Protein AF-A0A6B8VBF2-F1 (afdb_monomer)

Solvent-accessible surface area (backbone atoms only — not comparable to full-atom values): 10067 Å² total; per-residue (Å²): 119,41,40,31,43,35,36,62,55,51,89,32,89,54,25,61,55,26,47,49,45,20,37,52,42,26,23,67,76,63,75,45,60,50,44,74,26,14,76,38,86,44,84,51,38,39,76,79,70,65,46,68,62,20,38,37,36,41,73,38,51,60,88,42,74,53,62,78,43,50,53,54,60,63,47,59,92,46,58,53,44,75,43,69,50,66,42,72,46,74,68,50,50,59,59,47,52,86,68,65,51,91,66,18,22,37,35,36,60,57,62,92,50,86,63,46,51,55,54,53,45,52,46,17,56,75,70,75,30,47,63,27,14,72,72,39,87,59,56,66,57,94,85,63,58,54,69,40,51,71,33,63,34,49,36,77,70,52,66,75,41,85,90,62,63,47,43,21,44,67,46,19,69,59,55,37,42,46,76,72,62,122

pLDDT: mean 92.91, std 8.6, range [49.69, 98.75]

Radius of gyration: 15.89 Å; Cα contacts (8 Å, |Δi|>4): 357; chains: 1; bounding box: 38×34×44 Å

Foldseek 3Di:
DEEEEEAQEAPDPFQVVLQVLQQVLLCVVQVGHYYYAHLDHDPDHCLVPQAAAYEYEYQDAFPAPCVVPSVCVSCPPRNYHYFDYLYLDPLVLVLQLVQDDVQEEEEEADGPDPPRVVSSCVSCVVSVYHYAHQHDPVHDDPPSPHYRYAASGDHPSQVVPPPDGYSRNSCSVSRSCRVPPD

Structure (mmCIF, N/CA/C/O backbone):
data_AF-A0A6B8VBF2-F1
#
_entry.id   AF-A0A6B8VBF2-F1
#
loop_
_atom_site.group_PDB
_atom_site.id
_atom_site.type_symbol
_atom_site.label_atom_id
_atom_site.label_alt_id
_atom_site.label_comp_id
_atom_site.label_asym_id
_atom_site.label_entity_id
_atom_site.label_seq_id
_atom_site.pdbx_PDB_ins_code
_atom_site.Cartn_x
_atom_site.Cartn_y
_atom_site.Cartn_z
_atom_site.occupancy
_atom_site.B_iso_or_equiv
_atom_site.auth_seq_id
_atom_site.auth_comp_id
_atom_site.auth_asym_id
_atom_site.auth_atom_id
_atom_site.pdbx_PDB_model_num
ATOM 1 N N . MET A 1 1 ? -15.901 6.545 16.376 1.00 82.81 1 MET A N 1
ATOM 2 C CA . MET A 1 1 ? -15.406 5.508 15.450 1.00 82.81 1 MET A CA 1
ATOM 3 C C . MET A 1 1 ? -14.231 6.092 14.703 1.00 82.81 1 MET A C 1
ATOM 5 O O . MET A 1 1 ? -14.366 7.196 14.185 1.00 82.81 1 MET A O 1
ATOM 9 N N . THR A 1 2 ? -13.109 5.386 14.708 1.00 94.75 2 THR A N 1
ATOM 10 C CA . THR A 1 2 ? -11.865 5.781 14.043 1.00 94.75 2 THR A CA 1
ATOM 11 C C . THR A 1 2 ? -11.599 4.821 12.889 1.00 94.75 2 THR A C 1
ATOM 13 O O . THR A 1 2 ? -11.900 3.630 12.998 1.00 94.75 2 THR A O 1
ATOM 16 N N . ASP A 1 3 ? -11.028 5.327 11.802 1.00 97.94 3 ASP A N 1
ATOM 17 C CA . ASP A 1 3 ? -10.495 4.494 10.730 1.00 97.94 3 ASP A CA 1
ATOM 18 C C . ASP A 1 3 ? -9.006 4.211 11.010 1.00 97.94 3 ASP A C 1
ATOM 20 O O . ASP A 1 3 ? -8.225 5.112 11.316 1.00 97.94 3 ASP A O 1
ATOM 24 N N . ILE A 1 4 ? -8.604 2.947 10.964 1.00 98.25 4 ILE A N 1
ATOM 25 C CA . ILE A 1 4 ? -7.253 2.478 11.270 1.00 98.25 4 ILE A CA 1
ATOM 26 C C . ILE A 1 4 ? -6.643 1.925 9.990 1.00 98.25 4 ILE A C 1
ATOM 28 O O . ILE A 1 4 ? -7.101 0.919 9.453 1.00 98.25 4 ILE A O 1
ATOM 32 N N . LEU A 1 5 ? -5.584 2.571 9.519 1.00 98.31 5 LEU A N 1
ATOM 33 C CA . LEU A 1 5 ? -4.751 2.077 8.435 1.00 98.31 5 LEU A CA 1
ATOM 34 C C . LEU A 1 5 ? -3.769 1.064 9.013 1.00 98.31 5 LEU A C 1
ATOM 36 O O . LEU A 1 5 ? -2.867 1.432 9.767 1.00 98.31 5 LEU A O 1
ATOM 40 N N . LEU A 1 6 ? -3.973 -0.210 8.688 1.00 97.12 6 LEU A N 1
ATOM 41 C CA . LEU A 1 6 ? -3.177 -1.302 9.226 1.00 97.12 6 LEU A CA 1
ATOM 42 C C . LEU A 1 6 ? -2.020 -1.624 8.283 1.00 97.12 6 LEU A C 1
ATOM 44 O O . LEU A 1 6 ? -2.212 -2.241 7.232 1.00 97.12 6 LEU A O 1
ATOM 48 N N . ALA A 1 7 ? -0.819 -1.213 8.675 1.00 94.94 7 ALA A N 1
ATOM 49 C CA . ALA A 1 7 ? 0.422 -1.580 8.008 1.00 94.94 7 ALA A CA 1
ATOM 50 C C . ALA A 1 7 ? 1.029 -2.839 8.647 1.00 94.94 7 ALA A C 1
ATOM 52 O O . ALA A 1 7 ? 0.797 -3.133 9.817 1.00 94.94 7 ALA A O 1
ATOM 53 N N . HIS A 1 8 ? 1.855 -3.579 7.904 1.00 88.75 8 HIS A N 1
ATOM 54 C CA . HIS A 1 8 ? 2.601 -4.695 8.497 1.00 88.75 8 HIS A CA 1
ATOM 55 C C . HIS A 1 8 ? 3.660 -4.200 9.496 1.00 88.75 8 HIS A C 1
ATOM 57 O O . HIS A 1 8 ? 3.834 -4.794 10.551 1.00 88.75 8 HIS A O 1
ATOM 63 N N . GLY A 1 9 ? 4.300 -3.072 9.175 1.00 86.38 9 GLY A N 1
ATOM 64 C CA . GLY A 1 9 ? 5.466 -2.548 9.881 1.00 86.38 9 GLY A CA 1
ATOM 65 C C . GLY A 1 9 ? 6.749 -2.775 9.093 1.00 86.38 9 GLY A C 1
ATOM 66 O O . GLY A 1 9 ? 6.852 -3.664 8.247 1.00 86.38 9 GLY A O 1
ATOM 67 N N . SER A 1 10 ? 7.728 -1.912 9.324 1.00 90.50 10 SER A N 1
ATOM 68 C CA . SER A 1 10 ? 9.019 -1.927 8.649 1.00 90.50 10 SER A CA 1
ATOM 69 C C . SER A 1 10 ? 10.093 -1.382 9.580 1.00 90.50 10 SER A C 1
ATOM 71 O O . SER A 1 10 ? 9.862 -0.465 10.361 1.00 90.50 10 SER A O 1
ATOM 73 N N . ARG A 1 11 ? 11.309 -1.916 9.462 1.00 92.50 11 ARG A N 1
ATOM 74 C CA . ARG A 1 11 ? 12.489 -1.368 10.155 1.00 92.50 11 ARG A CA 1
ATOM 75 C C . ARG A 1 11 ? 13.073 -0.144 9.447 1.00 92.50 11 ARG A C 1
ATOM 77 O O . ARG A 1 11 ? 14.054 0.423 9.915 1.00 92.50 11 ARG A O 1
ATOM 84 N N . HIS A 1 12 ? 12.522 0.228 8.293 1.00 95.12 12 HIS A N 1
ATOM 85 C CA . HIS A 1 12 ? 13.006 1.364 7.528 1.00 95.12 12 HIS A CA 1
ATOM 86 C C . HIS A 1 12 ? 12.667 2.681 8.253 1.00 95.12 12 HIS A C 1
ATOM 88 O O . HIS A 1 12 ? 11.495 2.907 8.560 1.00 95.12 12 HIS A O 1
ATOM 94 N N . PRO A 1 13 ? 13.641 3.583 8.484 1.00 92.94 13 PRO A N 1
ATOM 95 C CA . PRO A 1 13 ? 13.440 4.783 9.303 1.00 92.94 13 PRO A CA 1
ATOM 96 C C . PRO A 1 13 ? 12.366 5.725 8.744 1.00 92.94 13 PRO A C 1
ATOM 98 O O . PRO A 1 13 ? 11.658 6.375 9.505 1.00 92.94 13 PRO A O 1
ATOM 101 N N . ARG A 1 14 ? 12.190 5.745 7.418 1.00 94.56 14 ARG A N 1
ATOM 102 C CA . ARG A 1 14 ? 11.186 6.578 6.736 1.00 94.56 14 ARG A CA 1
ATOM 103 C C . ARG A 1 14 ? 9.840 5.884 6.519 1.00 94.56 14 ARG A C 1
ATOM 105 O O . ARG A 1 14 ? 8.965 6.444 5.874 1.00 94.56 14 ARG A O 1
ATOM 112 N N . ALA A 1 15 ? 9.649 4.652 7.002 1.00 93.31 15 ALA A N 1
ATOM 113 C CA . ALA A 1 15 ? 8.399 3.919 6.767 1.00 93.31 15 ALA A CA 1
ATOM 114 C C . ALA A 1 15 ? 7.169 4.655 7.324 1.00 93.31 15 ALA A C 1
ATOM 116 O O . ALA A 1 15 ? 6.092 4.593 6.732 1.00 93.31 15 ALA A O 1
ATOM 117 N N . ALA A 1 16 ? 7.334 5.388 8.427 1.00 95.00 16 ALA A N 1
ATOM 118 C CA . ALA A 1 16 ? 6.267 6.206 8.988 1.00 95.00 16 ALA A CA 1
ATOM 119 C C . ALA A 1 16 ? 5.879 7.381 8.071 1.00 95.00 16 ALA A C 1
ATOM 121 O O . ALA A 1 16 ? 4.703 7.714 8.005 1.00 95.00 16 ALA A O 1
ATOM 122 N N . GLU A 1 17 ? 6.819 7.967 7.319 1.00 96.75 17 GLU A N 1
ATOM 123 C CA . GLU A 1 17 ? 6.571 9.160 6.491 1.00 96.75 17 GLU A CA 1
ATOM 124 C C . GLU A 1 17 ? 5.464 8.915 5.454 1.00 96.75 17 GLU A C 1
ATOM 126 O O . GLU A 1 17 ? 4.441 9.594 5.468 1.00 96.75 17 GLU A O 1
ATOM 131 N N . GLY A 1 18 ? 5.603 7.879 4.617 1.00 97.19 18 GLY A N 1
ATOM 132 C CA . GLY A 1 18 ? 4.601 7.576 3.586 1.00 97.19 18 GLY A CA 1
ATOM 133 C C . GLY A 1 18 ? 3.249 7.119 4.155 1.00 97.19 18 GLY A C 1
ATOM 134 O O . GLY A 1 18 ? 2.205 7.337 3.539 1.00 97.19 18 GLY A O 1
ATOM 135 N N . LEU A 1 19 ? 3.240 6.517 5.351 1.00 97.94 19 LEU A N 1
ATOM 136 C CA . LEU A 1 19 ? 2.000 6.151 6.043 1.00 97.94 19 LEU A CA 1
ATOM 137 C C . LEU A 1 19 ? 1.288 7.377 6.619 1.00 97.94 19 LEU A C 1
ATOM 139 O O . LEU A 1 19 ? 0.062 7.443 6.563 1.00 97.94 19 LEU A O 1
ATOM 143 N N . GLU A 1 20 ? 2.033 8.355 7.132 1.00 97.88 20 GLU A N 1
ATOM 144 C CA . GLU A 1 20 ? 1.481 9.616 7.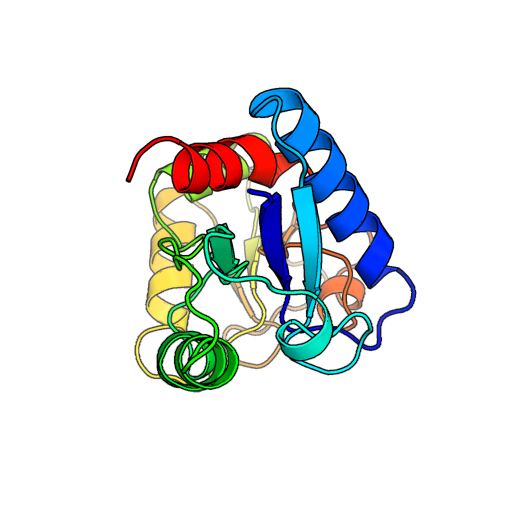623 1.00 97.88 20 GLU A CA 1
ATOM 145 C C . GLU A 1 20 ? 0.918 10.478 6.488 1.00 97.88 20 GLU A C 1
ATOM 147 O O . GLU A 1 20 ? -0.171 11.040 6.633 1.00 97.88 20 GLU A O 1
ATOM 152 N N . GLU A 1 21 ? 1.586 10.513 5.332 1.00 98.44 21 GLU A N 1
ATOM 153 C CA . GLU A 1 21 ? 1.059 11.134 4.111 1.00 98.44 21 GLU A CA 1
ATOM 154 C C . GLU A 1 21 ? -0.278 10.505 3.695 1.00 98.44 21 GLU A C 1
ATOM 156 O O . GLU A 1 21 ? -1.272 11.207 3.475 1.00 98.44 21 GLU A O 1
ATOM 161 N N . LEU A 1 22 ? -0.336 9.169 3.654 1.00 98.75 22 LEU A N 1
ATOM 162 C CA . LEU A 1 22 ? -1.565 8.441 3.355 1.00 98.75 22 LEU A CA 1
ATOM 163 C C . LEU A 1 22 ? -2.657 8.712 4.401 1.00 98.75 22 LEU A C 1
ATOM 165 O O . LEU A 1 22 ? -3.796 9.006 4.035 1.00 98.75 22 LEU A O 1
ATOM 169 N N . ARG A 1 23 ? -2.329 8.665 5.697 1.00 98.62 23 ARG A N 1
ATOM 170 C CA . ARG A 1 23 ? -3.270 8.946 6.793 1.00 98.62 23 ARG A CA 1
ATOM 171 C C . ARG A 1 23 ? -3.870 10.341 6.666 1.00 98.62 23 ARG A C 1
ATOM 173 O O . ARG A 1 23 ? -5.087 10.491 6.807 1.00 98.62 23 ARG A O 1
ATOM 180 N N . ALA A 1 24 ? -3.046 11.354 6.406 1.00 98.62 24 ALA A N 1
ATOM 181 C CA . ALA A 1 24 ? -3.499 12.730 6.237 1.00 98.62 24 ALA A CA 1
ATOM 182 C C . ALA A 1 24 ? -4.436 12.866 5.027 1.00 98.62 24 ALA A C 1
ATOM 184 O O . ALA A 1 24 ? -5.533 13.412 5.159 1.00 98.62 24 ALA A O 1
ATOM 185 N N . ALA A 1 25 ? -4.059 12.294 3.881 1.00 98.69 25 ALA A N 1
ATOM 186 C CA . ALA A 1 25 ? -4.876 12.319 2.671 1.00 98.69 25 ALA A CA 1
ATOM 187 C C . ALA A 1 25 ? -6.219 11.582 2.851 1.00 98.69 25 ALA A C 1
ATOM 189 O O . ALA A 1 25 ? -7.262 12.069 2.414 1.00 98.69 25 ALA A O 1
ATOM 190 N N . VAL A 1 26 ? -6.234 10.441 3.544 1.00 98.62 26 VAL A N 1
ATOM 191 C CA . VAL A 1 26 ? -7.468 9.700 3.859 1.00 98.62 26 VAL A CA 1
ATOM 192 C C . VAL A 1 26 ? -8.352 10.476 4.832 1.00 98.62 26 VAL A C 1
ATOM 194 O O . VAL A 1 26 ? -9.556 10.584 4.592 1.00 98.62 26 VAL A O 1
ATOM 197 N N . THR A 1 27 ? -7.769 11.065 5.881 1.00 98.38 27 THR A N 1
ATOM 198 C CA . THR A 1 27 ? -8.495 11.918 6.841 1.00 98.38 27 THR A CA 1
ATOM 199 C C . THR A 1 27 ? -9.193 13.057 6.107 1.00 98.38 27 THR A C 1
ATOM 201 O O . THR A 1 27 ? -10.384 13.286 6.299 1.00 98.38 27 THR A O 1
ATOM 204 N N . PHE A 1 28 ? -8.466 13.731 5.215 1.00 98.25 28 PHE A N 1
ATOM 205 C CA . PHE A 1 28 ? -9.001 14.821 4.411 1.00 98.25 28 PHE A CA 1
ATOM 206 C C . PHE A 1 28 ? -10.155 14.362 3.509 1.00 98.25 28 PHE A C 1
ATOM 208 O O . PHE A 1 28 ? -11.209 14.990 3.491 1.00 98.25 28 PHE A O 1
ATOM 215 N N . ARG A 1 29 ? -9.995 13.242 2.791 1.00 97.56 29 ARG A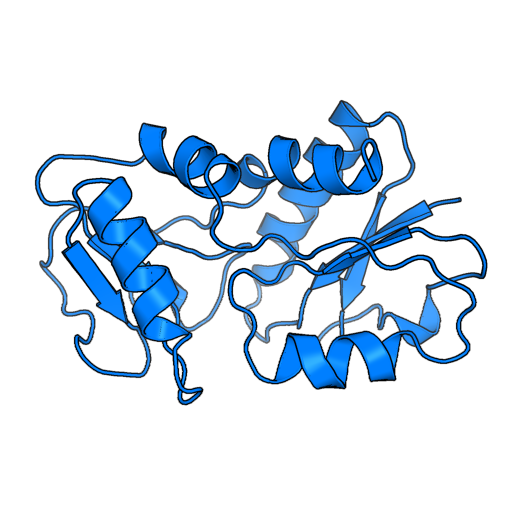 N 1
ATOM 216 C CA . ARG A 1 29 ? -11.014 12.745 1.848 1.00 97.56 29 ARG A CA 1
ATOM 217 C C . ARG A 1 29 ? -12.278 12.214 2.523 1.00 97.56 29 ARG A C 1
ATOM 219 O O . ARG A 1 29 ? -13.346 12.270 1.924 1.00 97.56 29 ARG A O 1
ATOM 226 N N . THR A 1 30 ? -12.155 11.637 3.714 1.00 96.81 30 THR A N 1
ATOM 227 C CA . THR A 1 30 ? -13.278 10.992 4.417 1.00 96.81 30 THR A CA 1
ATOM 228 C C . THR A 1 30 ? -13.945 11.902 5.445 1.00 96.81 30 THR A C 1
ATOM 230 O O . THR A 1 30 ? -15.081 11.638 5.833 1.00 96.81 30 THR A O 1
ATOM 233 N N . GLY A 1 31 ? -13.244 12.934 5.928 1.00 96.88 31 GLY A N 1
ATOM 234 C CA . GLY A 1 31 ? -13.673 13.744 7.069 1.00 96.88 31 GLY A CA 1
ATOM 235 C C . GLY A 1 31 ? -13.701 12.972 8.396 1.00 96.88 31 GLY A C 1
ATOM 236 O O . GLY A 1 31 ? -14.292 13.448 9.364 1.00 96.88 31 GLY A O 1
ATOM 237 N N . ARG A 1 32 ? -13.105 11.772 8.454 1.00 96.00 32 ARG A N 1
ATOM 238 C CA . ARG A 1 32 ? -13.121 10.889 9.628 1.00 96.00 32 ARG A CA 1
ATOM 239 C C . ARG A 1 32 ? -11.755 10.833 10.311 1.00 96.00 32 ARG A C 1
ATOM 241 O O . ARG A 1 32 ? -10.729 10.830 9.625 1.00 96.00 32 ARG A O 1
ATOM 248 N N . PRO A 1 33 ? -11.709 10.734 11.654 1.00 97.06 33 PRO A N 1
ATOM 249 C CA . PRO A 1 33 ? -10.461 10.495 12.366 1.00 97.06 33 PRO A CA 1
ATOM 250 C C . PRO A 1 33 ? -9.788 9.224 11.843 1.00 97.06 33 PRO A C 1
ATOM 252 O O . PRO A 1 33 ? -10.354 8.137 11.955 1.00 97.06 33 PRO A O 1
ATOM 255 N N . THR A 1 34 ? -8.585 9.368 11.288 1.00 98.31 34 THR A N 1
ATOM 256 C CA . THR A 1 34 ? -7.795 8.250 10.760 1.00 98.31 34 THR A CA 1
ATOM 257 C C . THR A 1 34 ? -6.486 8.122 11.535 1.00 98.31 34 THR A C 1
ATOM 259 O O . THR A 1 34 ? -5.833 9.130 11.816 1.00 98.31 34 THR A O 1
ATOM 262 N N . ARG A 1 35 ? -6.086 6.894 11.877 1.00 97.62 35 ARG A N 1
ATOM 263 C CA . ARG A 1 35 ? -4.828 6.560 12.568 1.00 97.62 35 ARG A CA 1
ATOM 264 C C . ARG A 1 35 ? -4.068 5.475 11.815 1.00 97.62 35 ARG A C 1
ATOM 266 O O . ARG A 1 35 ? -4.675 4.696 11.090 1.00 97.62 35 ARG A O 1
ATOM 273 N N . VAL A 1 36 ? -2.758 5.407 12.021 1.00 98.06 36 VAL A N 1
ATOM 274 C CA . VAL A 1 36 ? -1.928 4.279 11.579 1.00 98.06 36 VAL A CA 1
ATOM 275 C C . VAL A 1 36 ? -1.728 3.338 12.763 1.00 98.06 36 VAL A C 1
ATOM 277 O O . VAL A 1 36 ? -1.496 3.794 13.883 1.00 98.06 36 VAL A O 1
ATOM 280 N N . ALA A 1 37 ? -1.829 2.039 12.512 1.00 97.31 37 ALA A N 1
ATOM 281 C CA . ALA A 1 37 ? -1.414 1.000 13.442 1.00 97.31 37 ALA A CA 1
ATOM 282 C C . ALA A 1 37 ? -0.653 -0.091 12.689 1.00 97.31 37 ALA A C 1
ATOM 284 O O . ALA A 1 37 ? -0.775 -0.226 11.466 1.00 97.31 37 ALA A O 1
ATOM 285 N N . TYR A 1 38 ? 0.122 -0.871 13.429 1.00 95.19 38 TYR A N 1
ATOM 286 C CA . TYR A 1 38 ? 1.003 -1.882 12.870 1.00 95.19 38 TYR A CA 1
ATOM 287 C C . TYR A 1 38 ? 0.628 -3.280 13.359 1.00 95.19 38 TYR A C 1
ATOM 289 O O . TYR A 1 38 ? 0.117 -3.447 14.470 1.00 95.19 38 TYR A O 1
ATOM 297 N N . LEU A 1 39 ? 0.871 -4.281 12.516 1.00 90.94 39 LEU A N 1
ATOM 298 C CA . LEU A 1 39 ? 0.828 -5.685 12.924 1.00 90.94 39 LEU A CA 1
ATOM 299 C C . LEU A 1 39 ? 2.038 -6.035 13.798 1.00 90.94 39 LEU A C 1
ATOM 301 O O . LEU A 1 39 ? 1.877 -6.711 14.808 1.00 90.94 39 LEU A O 1
ATOM 305 N N . ASP A 1 40 ? 3.226 -5.566 13.412 1.00 86.44 40 ASP A N 1
ATOM 306 C CA . ASP A 1 40 ? 4.489 -5.824 14.106 1.00 86.44 40 ASP A CA 1
ATOM 307 C C . ASP A 1 40 ? 5.517 -4.709 13.801 1.00 86.44 40 ASP A C 1
ATOM 309 O O . ASP A 1 40 ? 5.235 -3.759 13.069 1.00 86.44 40 ASP A O 1
ATOM 313 N N . LEU A 1 41 ? 6.732 -4.825 14.346 1.00 86.75 41 LEU A N 1
ATOM 314 C CA . LEU A 1 41 ? 7.954 -4.058 14.059 1.00 86.75 41 LEU A CA 1
ATOM 315 C C . LEU A 1 41 ? 7.932 -2.573 14.436 1.00 86.75 41 LEU A C 1
ATOM 317 O O . LEU A 1 41 ? 8.996 -1.977 14.607 1.00 86.75 41 LEU A O 1
ATOM 321 N N . GLN A 1 42 ? 6.756 -1.968 14.548 1.00 91.88 42 GLN A N 1
ATOM 322 C CA . GLN A 1 42 ? 6.560 -0.556 14.831 1.00 91.88 42 GLN A CA 1
ATOM 323 C C . GLN A 1 42 ? 5.373 -0.355 15.773 1.00 91.88 42 GLN A C 1
ATOM 325 O O . GLN A 1 42 ? 4.497 -1.204 15.903 1.00 91.88 42 GLN A O 1
ATOM 330 N N . GLN A 1 43 ? 5.359 0.797 16.439 1.00 92.81 43 GLN A N 1
ATOM 331 C CA . GLN A 1 43 ? 4.296 1.203 17.350 1.00 92.81 43 GLN A CA 1
ATOM 332 C C . GLN A 1 43 ? 3.479 2.350 16.733 1.00 92.81 43 GLN A C 1
ATOM 334 O O . GLN A 1 43 ? 4.054 3.179 16.021 1.00 92.81 43 GLN A O 1
ATOM 339 N N . PRO A 1 44 ? 2.165 2.435 17.011 1.00 95.75 44 PRO A N 1
ATOM 340 C CA . PRO A 1 44 ? 1.407 1.556 17.907 1.00 95.75 44 PRO A CA 1
ATOM 341 C C . PRO A 1 44 ? 0.992 0.218 17.269 1.00 95.75 44 PRO A C 1
ATOM 343 O O . PRO A 1 44 ? 0.605 0.189 16.097 1.00 95.75 44 PRO A O 1
ATOM 346 N N . LEU A 1 45 ? 0.991 -0.870 18.046 1.00 94.81 45 LEU A N 1
ATOM 347 C CA . LEU A 1 45 ? 0.386 -2.132 17.605 1.00 94.81 45 LEU A CA 1
ATOM 348 C C . LEU A 1 45 ? -1.139 -2.009 17.544 1.00 94.81 45 LEU A C 1
ATOM 350 O O . LEU A 1 45 ? -1.757 -1.331 18.368 1.00 94.81 45 LEU A O 1
ATOM 354 N N . LEU A 1 46 ? -1.763 -2.709 16.592 1.00 95.44 46 LEU A N 1
ATOM 355 C CA . LEU A 1 46 ? -3.220 -2.709 16.423 1.00 95.44 46 LEU A CA 1
ATOM 356 C C . LEU A 1 46 ? -3.958 -3.077 17.716 1.00 95.44 46 LEU A C 1
ATOM 358 O O . LEU A 1 46 ? -4.918 -2.399 18.080 1.00 95.44 46 LEU A O 1
ATOM 362 N N . ALA A 1 47 ? -3.486 -4.114 18.412 1.00 92.94 47 ALA A N 1
ATOM 363 C CA . ALA A 1 47 ? -4.095 -4.617 19.642 1.00 92.94 47 ALA A CA 1
ATOM 364 C C . ALA A 1 47 ? -4.149 -3.561 20.761 1.00 92.94 47 ALA A C 1
ATOM 366 O O . ALA A 1 47 ? -5.086 -3.555 21.558 1.00 92.94 47 ALA A O 1
ATOM 367 N N . ASP A 1 48 ? -3.196 -2.628 20.784 1.00 93.88 48 ASP A N 1
ATOM 368 C CA . ASP A 1 48 ? -3.096 -1.621 21.841 1.00 93.88 48 ASP A CA 1
ATOM 369 C C . ASP A 1 48 ? -4.069 -0.451 21.614 1.00 93.88 48 ASP A C 1
ATOM 371 O O . ASP A 1 48 ? -4.608 0.145 22.561 1.00 93.88 48 ASP A O 1
ATOM 375 N N . VAL A 1 49 ? -4.338 -0.114 20.348 1.00 95.38 49 VAL A N 1
ATOM 376 C CA . VAL A 1 49 ? -5.055 1.121 19.979 1.00 95.38 49 VAL A CA 1
ATOM 377 C C . VAL A 1 49 ? -6.449 0.910 19.415 1.00 95.38 49 VAL A C 1
ATOM 379 O O . VAL A 1 49 ? -7.261 1.832 19.500 1.00 95.38 49 VAL A O 1
ATOM 382 N N . ALA A 1 50 ? -6.745 -0.265 18.864 1.00 96.44 50 ALA A N 1
ATOM 383 C CA . ALA A 1 50 ? -8.061 -0.564 18.324 1.00 96.44 50 ALA A CA 1
ATOM 384 C C . ALA A 1 50 ? -9.123 -0.585 19.428 1.00 96.44 50 ALA A C 1
ATOM 386 O O . ALA A 1 50 ? -8.890 -1.064 20.544 1.00 96.44 50 ALA A O 1
ATOM 387 N N . ARG A 1 51 ? -10.310 -0.059 19.125 1.00 96.69 51 ARG A N 1
ATOM 388 C CA . ARG A 1 51 ? -11.471 -0.096 20.016 1.00 96.69 51 ARG A CA 1
ATOM 389 C C . ARG A 1 51 ? -12.673 -0.717 19.301 1.00 96.69 51 ARG A C 1
ATOM 391 O O . ARG A 1 51 ? -12.787 -0.591 18.078 1.00 96.69 51 ARG A O 1
ATOM 398 N N . PRO A 1 52 ? -13.602 -1.351 20.042 1.00 96.69 52 PRO A N 1
ATOM 399 C CA . PRO A 1 52 ? -14.829 -1.866 19.454 1.00 96.69 52 PRO A CA 1
ATOM 400 C C . PRO A 1 52 ? -15.548 -0.801 18.620 1.00 96.69 52 PRO A C 1
ATOM 402 O O . PRO A 1 52 ? -15.755 0.331 19.059 1.00 96.69 52 PRO A O 1
ATOM 405 N N . GLY A 1 53 ? -15.923 -1.168 17.397 1.00 95.12 53 GLY A N 1
ATOM 406 C CA . GLY A 1 53 ? -16.575 -0.277 16.445 1.00 95.12 53 GLY A CA 1
ATOM 407 C C . GLY A 1 53 ? -15.640 0.542 15.548 1.00 95.12 53 GLY A C 1
ATOM 408 O O . GLY A 1 53 ? -16.162 1.203 14.643 1.00 95.12 53 GLY A O 1
ATOM 409 N N . ASP A 1 54 ? -14.318 0.489 15.725 1.00 97.19 54 ASP A N 1
ATOM 410 C CA . ASP A 1 54 ? -13.365 1.044 14.755 1.00 97.19 54 ASP A CA 1
ATOM 411 C C . ASP A 1 54 ? -13.391 0.268 13.426 1.00 97.19 54 ASP A C 1
ATOM 413 O O . ASP A 1 54 ? -13.821 -0.889 13.363 1.00 97.19 54 ASP A O 1
ATOM 417 N N . THR A 1 55 ? -12.965 0.928 12.348 1.00 97.50 55 THR A N 1
ATOM 418 C CA . THR A 1 55 ? -12.812 0.325 11.016 1.00 97.50 55 THR A CA 1
ATOM 419 C C . THR A 1 55 ? -11.328 0.108 10.744 1.00 97.50 55 THR A C 1
ATOM 421 O O . THR A 1 55 ? -10.557 1.052 10.823 1.00 97.50 55 THR A O 1
ATOM 424 N N . VAL A 1 56 ? -10.916 -1.102 10.391 1.00 97.31 56 VAL A N 1
ATOM 425 C CA . VAL A 1 56 ? -9.532 -1.461 10.073 1.00 97.31 56 VAL A CA 1
ATOM 426 C C . VAL A 1 56 ? -9.411 -1.692 8.572 1.00 97.31 56 VAL A C 1
ATOM 428 O O . VAL A 1 56 ? -10.129 -2.524 8.019 1.00 97.31 56 VAL A O 1
ATOM 431 N N . VAL A 1 57 ? -8.490 -0.976 7.929 1.00 97.06 57 VAL A N 1
ATOM 432 C CA . VAL A 1 57 ? -8.170 -1.099 6.503 1.00 97.06 57 VAL A CA 1
ATOM 433 C C . VAL A 1 57 ? -6.788 -1.729 6.345 1.00 97.06 57 VAL A C 1
ATOM 435 O O . VAL A 1 57 ? -5.784 -1.053 6.592 1.00 97.06 57 VAL A O 1
ATOM 438 N N . PRO A 1 58 ? -6.696 -3.004 5.930 1.00 95.75 58 PRO A N 1
ATOM 439 C CA . PRO A 1 58 ? -5.411 -3.644 5.675 1.00 95.75 58 PRO A CA 1
ATOM 440 C C . PRO A 1 58 ? -4.713 -3.046 4.447 1.00 95.75 58 PRO A C 1
ATOM 442 O O . PRO A 1 58 ? -5.229 -3.093 3.328 1.00 95.75 58 PRO A O 1
ATOM 445 N N . LEU A 1 59 ? -3.500 -2.527 4.635 1.00 95.56 59 LEU A N 1
ATOM 446 C CA . LEU A 1 59 ? -2.685 -1.923 3.578 1.00 95.56 59 LEU A CA 1
ATOM 447 C C . LEU A 1 59 ? -1.861 -2.978 2.815 1.00 95.56 59 LEU A C 1
ATOM 449 O O . LEU A 1 59 ? -0.639 -2.883 2.709 1.00 95.56 59 LEU A O 1
ATOM 453 N N . LEU A 1 60 ? -2.539 -4.012 2.306 1.00 90.62 60 LEU A N 1
ATOM 454 C CA . LEU A 1 60 ? -1.934 -5.170 1.638 1.00 90.62 60 LEU A CA 1
ATOM 455 C C . LEU A 1 60 ? -2.387 -5.258 0.174 1.00 90.62 60 LEU A C 1
ATOM 457 O O . LEU A 1 60 ? -3.583 -5.238 -0.113 1.00 90.62 60 LEU A O 1
ATOM 461 N N . PHE A 1 61 ? -1.435 -5.372 -0.755 1.00 90.81 61 PHE A N 1
AT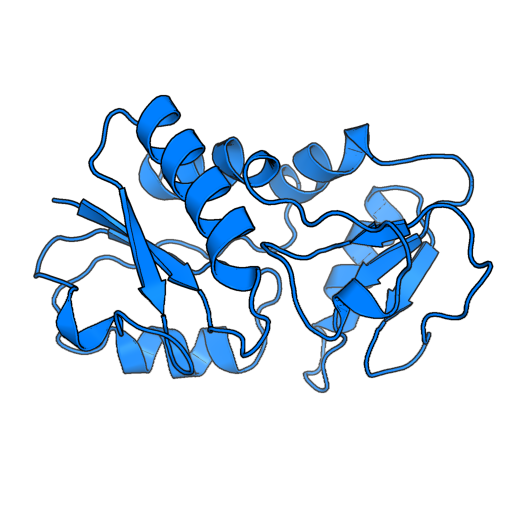OM 462 C CA . PHE A 1 61 ? -1.734 -5.518 -2.186 1.00 90.81 61 PHE A CA 1
ATOM 463 C C . PHE A 1 61 ? -2.098 -6.952 -2.569 1.00 90.81 61 PHE A C 1
ATOM 465 O O . PHE A 1 61 ? -3.078 -7.185 -3.263 1.00 90.81 61 PHE A O 1
ATOM 472 N N . THR A 1 62 ? -1.312 -7.930 -2.124 1.00 80.31 62 THR A N 1
ATOM 473 C CA . THR A 1 62 ? -1.543 -9.339 -2.463 1.00 80.31 62 THR A CA 1
ATOM 474 C C . THR A 1 62 ? -2.230 -10.065 -1.317 1.00 80.31 62 THR A C 1
ATOM 476 O O . THR A 1 62 ? -2.017 -9.751 -0.144 1.00 80.31 62 THR A O 1
ATOM 479 N N . ASP A 1 63 ? -3.013 -11.089 -1.655 1.00 65.56 63 ASP A N 1
ATOM 480 C CA . ASP A 1 63 ? -3.551 -12.069 -0.703 1.00 65.56 63 ASP A CA 1
ATOM 481 C C . ASP A 1 63 ? -2.444 -13.057 -0.275 1.00 65.56 63 ASP A C 1
ATOM 483 O O . ASP A 1 63 ? -2.558 -14.276 -0.397 1.00 65.56 63 ASP A O 1
ATOM 487 N N . ALA A 1 64 ? -1.293 -12.521 0.144 1.00 56.81 64 ALA A N 1
ATOM 488 C CA . ALA A 1 64 ? -0.216 -13.309 0.725 1.00 56.81 64 ALA A CA 1
ATOM 489 C C . ALA A 1 64 ? -0.643 -13.838 2.106 1.00 56.81 64 ALA A C 1
ATOM 491 O O . ALA A 1 64 ? -1.607 -13.353 2.696 1.00 56.81 64 ALA A O 1
ATOM 492 N N . PHE A 1 65 ? 0.094 -14.817 2.638 1.00 49.69 65 PHE A N 1
ATOM 493 C CA . PHE A 1 65 ? -0.162 -15.512 3.911 1.00 49.69 65 PHE A CA 1
ATOM 494 C C . PHE A 1 65 ? -0.682 -14.607 5.058 1.00 49.69 65 PHE A C 1
ATOM 496 O O . PHE A 1 65 ? -1.598 -14.999 5.782 1.00 49.69 65 PHE A O 1
ATOM 503 N N . HIS A 1 66 ? -0.180 -13.369 5.146 1.00 52.59 66 HIS A N 1
ATOM 504 C CA . HIS A 1 66 ? -0.570 -12.336 6.114 1.00 52.59 66 HIS A CA 1
ATOM 505 C C . HIS A 1 66 ? -2.053 -11.912 6.062 1.00 52.59 66 HIS A C 1
ATOM 507 O O . HIS A 1 66 ? -2.652 -11.635 7.099 1.00 52.59 66 HIS A O 1
ATOM 513 N N . THR A 1 67 ? -2.683 -11.879 4.886 1.00 57.81 67 THR A N 1
ATOM 514 C CA . THR A 1 67 ? -4.099 -11.485 4.756 1.00 57.81 67 THR A CA 1
ATOM 515 C C . THR A 1 67 ? -5.032 -12.568 5.302 1.00 57.81 67 THR A C 1
ATOM 517 O O . THR A 1 67 ? -6.081 -12.257 5.861 1.00 57.81 67 THR A O 1
ATOM 520 N N . ARG A 1 68 ? -4.640 -13.845 5.199 1.00 61.00 68 ARG A N 1
ATOM 521 C CA . ARG A 1 68 ? -5.466 -14.983 5.637 1.00 61.00 68 ARG A CA 1
ATOM 522 C C . ARG A 1 68 ? -5.268 -15.376 7.097 1.00 61.00 68 ARG A C 1
ATOM 524 O O . ARG A 1 68 ? -6.152 -16.020 7.651 1.00 61.00 68 ARG A O 1
ATOM 531 N N . HIS A 1 69 ? -4.146 -14.995 7.707 1.00 66.75 69 HIS A N 1
ATOM 532 C CA . HIS A 1 69 ? -3.826 -15.367 9.087 1.00 66.75 69 HIS A CA 1
ATOM 533 C C . HIS A 1 69 ? -3.589 -14.151 9.976 1.00 66.75 69 HIS A C 1
ATOM 535 O O . HIS A 1 69 ? -4.303 -13.988 10.960 1.00 66.75 69 HIS A O 1
ATOM 541 N N . ASP A 1 70 ? -2.658 -13.270 9.619 1.00 79.62 70 ASP A N 1
ATOM 542 C CA . ASP A 1 70 ? -2.206 -12.216 10.535 1.00 79.62 70 ASP A CA 1
ATOM 543 C C . ASP A 1 70 ? -3.273 -11.154 10.786 1.00 79.62 70 ASP A C 1
ATOM 545 O O . ASP A 1 70 ? -3.500 -10.784 11.933 1.00 79.62 70 ASP A O 1
ATOM 549 N N . VAL A 1 71 ? -3.968 -10.681 9.746 1.00 85.94 71 VAL A N 1
ATOM 550 C CA . VAL A 1 71 ? -5.041 -9.689 9.930 1.00 85.94 71 VAL A CA 1
ATOM 551 C C . VAL A 1 71 ? -6.226 -10.285 10.707 1.00 85.94 71 VAL A C 1
ATOM 553 O O . VAL A 1 71 ? -6.645 -9.663 11.689 1.00 85.94 71 VAL A O 1
ATOM 556 N N . PRO A 1 72 ? -6.761 -11.477 10.359 1.00 85.00 72 PRO A N 1
ATOM 557 C CA . PRO A 1 72 ? -7.782 -12.131 11.176 1.00 85.00 72 PRO A CA 1
ATOM 558 C C . PRO A 1 72 ? -7.340 -12.374 12.623 1.00 85.00 72 PRO A C 1
ATOM 560 O O . PRO A 1 72 ? -8.096 -12.074 13.543 1.00 85.00 72 PRO A O 1
ATOM 563 N N . ALA A 1 73 ? -6.113 -12.853 12.846 1.00 87.19 73 ALA A N 1
ATOM 564 C CA . ALA A 1 73 ? -5.588 -13.097 14.187 1.00 87.19 73 ALA A CA 1
ATOM 565 C C . ALA A 1 73 ? -5.439 -11.798 14.991 1.00 87.19 73 ALA A C 1
ATOM 567 O O . ALA A 1 73 ? -5.877 -11.733 16.136 1.00 87.19 73 ALA A O 1
ATOM 568 N N . ALA A 1 74 ? -4.896 -10.741 14.382 1.00 87.94 74 ALA A N 1
ATOM 569 C CA . ALA A 1 74 ? -4.690 -9.449 15.032 1.00 87.94 74 ALA A CA 1
ATOM 570 C C . ALA A 1 74 ? -5.996 -8.695 15.320 1.00 87.94 74 ALA A C 1
ATOM 572 O O . ALA A 1 74 ? -5.994 -7.766 16.120 1.00 87.94 74 ALA A O 1
ATOM 573 N N . THR A 1 75 ? -7.102 -9.060 14.667 1.00 92.44 75 THR A N 1
ATOM 574 C CA . THR A 1 75 ? -8.415 -8.417 14.851 1.00 92.44 75 THR A CA 1
ATOM 575 C C . THR 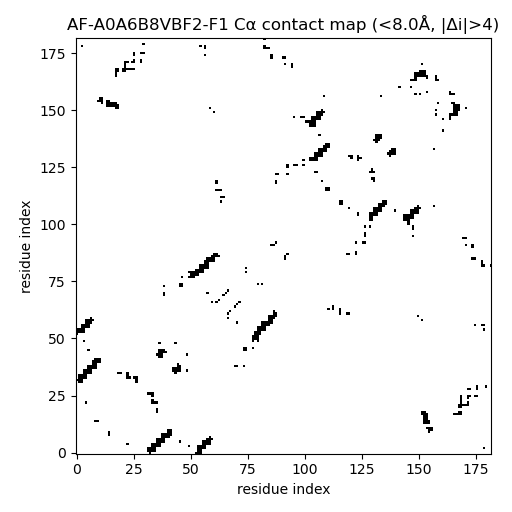A 1 75 ? -9.401 -9.261 15.657 1.00 92.44 75 THR A C 1
ATOM 577 O O . THR A 1 75 ? -10.456 -8.757 16.061 1.00 92.44 75 THR A O 1
ATOM 580 N N . ALA A 1 76 ? -9.064 -10.523 15.934 1.00 92.69 76 ALA A N 1
ATOM 581 C CA . ALA A 1 76 ? -9.900 -11.446 16.685 1.00 92.69 76 ALA A CA 1
ATOM 582 C C . ALA A 1 76 ? -10.246 -10.885 18.074 1.00 92.69 76 ALA A C 1
ATOM 584 O O . ALA A 1 76 ? -9.381 -10.463 18.836 1.00 92.69 76 ALA A O 1
ATOM 585 N N . GLY A 1 77 ? -11.539 -10.864 18.406 1.00 92.69 77 GLY A N 1
ATOM 586 C CA . GLY A 1 77 ? -12.027 -10.401 19.710 1.00 92.69 77 GLY A CA 1
ATOM 587 C C . GLY A 1 77 ? -12.005 -8.882 19.932 1.00 92.69 77 GLY A C 1
ATOM 588 O O . GLY A 1 77 ? -12.552 -8.427 20.931 1.00 92.69 77 GLY A O 1
ATOM 589 N N . LEU A 1 78 ? -11.464 -8.078 19.006 1.00 94.50 78 LEU A N 1
ATOM 590 C CA . LEU A 1 78 ? -11.377 -6.618 19.179 1.00 94.50 78 LEU A CA 1
ATOM 591 C C . LEU A 1 78 ? -12.700 -5.876 18.916 1.00 94.50 78 LEU A C 1
ATOM 593 O O . LEU A 1 78 ? -12.809 -4.681 19.188 1.00 94.50 78 LEU A O 1
ATOM 597 N N . GLY A 1 79 ? -13.707 -6.551 18.350 1.00 95.25 79 GLY A N 1
ATOM 598 C CA . GLY A 1 79 ? -14.986 -5.927 17.986 1.00 95.25 79 GLY A CA 1
ATOM 599 C C . GLY A 1 79 ? -14.860 -4.852 16.897 1.00 95.25 79 GLY A C 1
ATOM 600 O O . GLY A 1 79 ? -15.712 -3.966 16.798 1.00 95.25 79 GLY A O 1
ATOM 601 N N . VAL A 1 80 ? -13.785 -4.894 16.106 1.00 96.50 80 VAL A N 1
ATOM 602 C CA . VAL A 1 80 ? -13.541 -3.993 14.972 1.00 96.50 80 VAL A CA 1
ATOM 603 C C . VAL A 1 80 ? -14.224 -4.499 13.704 1.00 96.50 80 VAL A C 1
ATOM 605 O O . VAL A 1 80 ? -14.554 -5.677 13.578 1.00 96.50 80 VAL A O 1
ATOM 608 N N . ARG A 1 81 ? -14.408 -3.609 12.729 1.00 95.19 81 ARG A N 1
ATOM 609 C CA . ARG A 1 81 ? -14.811 -3.975 11.365 1.00 95.19 81 ARG A CA 1
ATOM 610 C C . ARG A 1 81 ? -13.591 -3.980 10.461 1.00 95.19 81 ARG A C 1
ATOM 612 O O . ARG A 1 81 ? -12.923 -2.959 10.374 1.00 95.19 81 ARG A O 1
ATOM 619 N N . VAL A 1 82 ? -13.335 -5.072 9.753 1.00 94.75 82 VAL A N 1
ATOM 620 C CA . VAL A 1 82 ? -12.222 -5.166 8.795 1.00 94.75 82 VAL A CA 1
ATOM 621 C C . VAL A 1 82 ? -12.756 -4.963 7.377 1.00 94.75 82 VAL A C 1
ATOM 623 O O . VAL A 1 82 ? -13.744 -5.592 7.002 1.00 94.75 82 VAL A O 1
ATOM 626 N N . THR A 1 83 ? -12.148 -4.065 6.599 1.00 95.00 83 THR A N 1
ATOM 627 C CA . THR A 1 83 ? -12.504 -3.852 5.185 1.00 95.00 83 THR A CA 1
ATOM 628 C C . THR A 1 83 ? -11.795 -4.855 4.280 1.00 95.00 83 THR A C 1
ATOM 630 O O . THR A 1 83 ? -10.857 -5.536 4.696 1.00 95.00 83 THR A O 1
ATOM 633 N N . ALA A 1 84 ? -12.166 -4.883 2.997 1.00 92.12 84 ALA A N 1
ATOM 634 C CA . ALA A 1 84 ? -11.290 -5.473 1.990 1.00 92.12 84 ALA A CA 1
ATOM 635 C C . ALA A 1 84 ? -9.911 -4.768 2.000 1.00 92.12 84 ALA A C 1
ATOM 637 O O . ALA A 1 84 ? -9.853 -3.558 2.269 1.00 92.12 84 ALA A O 1
ATOM 638 N N . PRO A 1 85 ? -8.814 -5.497 1.721 1.00 93.25 85 PRO A N 1
ATOM 639 C CA . PRO A 1 85 ? -7.481 -4.913 1.606 1.00 93.25 85 PRO A CA 1
ATOM 640 C C . PRO A 1 85 ? -7.375 -4.014 0.357 1.00 93.25 85 PRO A C 1
ATOM 642 O O . PRO A 1 85 ? -8.344 -3.849 -0.396 1.00 93.25 85 PRO A O 1
ATOM 645 N N . LEU A 1 86 ? -6.192 -3.436 0.110 1.00 94.75 86 LEU A N 1
ATOM 646 C CA . LEU A 1 86 ? -5.933 -2.677 -1.123 1.00 94.75 86 LEU A CA 1
ATOM 647 C C . LEU A 1 86 ? -6.202 -3.544 -2.360 1.00 94.75 86 LEU A C 1
ATOM 649 O O . LEU A 1 86 ? -6.979 -3.146 -3.228 1.00 94.75 86 LEU A O 1
ATOM 653 N N . GLY A 1 87 ? -5.636 -4.753 -2.392 1.00 93.38 87 GLY A N 1
ATOM 654 C CA . GLY A 1 87 ? -5.774 -5.664 -3.527 1.00 93.38 87 GLY A CA 1
ATOM 655 C C . GLY A 1 87 ? -4.948 -5.229 -4.743 1.00 93.38 87 GLY A C 1
ATOM 656 O O . GLY A 1 87 ? -4.028 -4.423 -4.630 1.00 93.38 87 GLY A O 1
ATOM 657 N N . LEU A 1 88 ? -5.291 -5.771 -5.914 1.00 95.69 88 LEU A N 1
ATOM 658 C CA . LEU A 1 88 ? -4.670 -5.471 -7.216 1.00 95.69 88 LEU A CA 1
ATOM 659 C C . LEU A 1 88 ? -5.735 -5.196 -8.294 1.00 95.69 88 LEU A C 1
ATOM 661 O O . LEU A 1 88 ? -5.559 -5.560 -9.452 1.00 95.69 88 LEU A O 1
ATOM 665 N N . GLY A 1 89 ? -6.879 -4.638 -7.890 1.00 94.62 89 GLY A N 1
ATOM 666 C CA . GLY A 1 89 ? -8.016 -4.394 -8.779 1.00 94.62 89 GLY A CA 1
ATOM 667 C C . GLY A 1 89 ? -7.829 -3.196 -9.714 1.00 94.62 89 GLY A C 1
ATOM 668 O O . GLY A 1 89 ? -6.801 -2.515 -9.709 1.00 94.62 89 GLY A O 1
ATOM 669 N N . ASP A 1 90 ? -8.876 -2.903 -10.490 1.00 96.94 90 ASP A N 1
ATOM 670 C CA . ASP A 1 90 ? -8.907 -1.786 -11.447 1.00 96.94 90 ASP A CA 1
ATOM 671 C C . ASP A 1 90 ? -8.670 -0.415 -10.803 1.00 96.94 90 ASP A C 1
ATOM 673 O O . ASP A 1 90 ? -8.189 0.513 -11.459 1.00 96.94 90 ASP A O 1
ATOM 677 N N . ASP A 1 91 ? -8.994 -0.282 -9.520 1.00 96.94 91 ASP A N 1
ATOM 678 C CA . ASP A 1 91 ? -8.764 0.918 -8.728 1.00 96.94 91 ASP A CA 1
ATOM 679 C C . ASP A 1 91 ? -7.273 1.135 -8.428 1.00 96.94 91 ASP A C 1
ATOM 681 O O . ASP A 1 91 ? -6.780 2.254 -8.559 1.00 96.94 91 ASP A O 1
ATOM 685 N N . ILE A 1 92 ? -6.525 0.068 -8.137 1.00 98.12 92 ILE A N 1
ATOM 686 C CA . ILE A 1 92 ? -5.061 0.108 -8.057 1.00 98.12 92 ILE A CA 1
ATOM 687 C C . ILE A 1 92 ? -4.453 0.371 -9.431 1.00 98.12 92 ILE A C 1
ATOM 689 O O . ILE A 1 92 ? -3.571 1.219 -9.547 1.00 98.12 92 ILE A O 1
ATOM 693 N N . ALA A 1 93 ? -4.952 -0.269 -10.492 1.00 98.25 93 ALA A N 1
ATOM 694 C CA . ALA A 1 93 ? -4.504 0.045 -11.847 1.00 98.25 93 ALA A CA 1
ATOM 695 C C . ALA A 1 93 ? -4.705 1.538 -12.169 1.00 98.25 93 ALA A C 1
ATOM 697 O O . ALA A 1 93 ? -3.812 2.178 -12.720 1.00 98.25 93 ALA A O 1
ATOM 698 N N . ALA A 1 94 ? -5.835 2.131 -11.771 1.00 98.38 94 ALA A N 1
ATOM 699 C CA . ALA A 1 94 ? -6.095 3.557 -11.951 1.00 98.38 94 ALA A CA 1
ATOM 700 C C . ALA A 1 94 ? -5.111 4.455 -11.183 1.00 98.38 94 ALA A C 1
ATOM 702 O O . ALA A 1 94 ? -4.687 5.467 -11.736 1.00 98.38 94 ALA A O 1
ATOM 703 N N . VAL A 1 95 ? -4.711 4.071 -9.966 1.00 98.44 95 VAL A N 1
ATOM 704 C CA . VAL A 1 95 ? -3.668 4.775 -9.194 1.00 98.44 95 VAL A CA 1
ATOM 705 C C . VAL A 1 95 ? -2.308 4.708 -9.894 1.00 98.44 95 VAL A C 1
ATOM 707 O O . VAL A 1 95 ? -1.568 5.684 -9.885 1.00 98.44 95 VAL A O 1
ATOM 710 N N . LEU A 1 96 ? -1.978 3.579 -10.523 1.00 98.38 96 LEU A N 1
ATOM 711 C CA . LEU A 1 96 ? -0.667 3.364 -11.143 1.00 98.38 96 LEU A CA 1
ATOM 712 C C . LEU A 1 96 ? -0.544 3.945 -12.555 1.00 98.38 96 LEU A C 1
ATOM 714 O O . LEU A 1 96 ? 0.559 4.306 -12.960 1.00 98.38 96 LEU A O 1
ATOM 718 N N . ARG A 1 97 ? -1.649 4.067 -13.301 1.00 97.94 97 ARG A N 1
ATOM 719 C CA . ARG A 1 97 ? -1.669 4.575 -14.688 1.00 97.94 97 ARG A CA 1
ATOM 720 C C . ARG A 1 97 ? -0.895 5.887 -14.893 1.00 97.94 97 ARG A C 1
ATOM 722 O O . ARG A 1 97 ? -0.133 5.943 -15.854 1.00 97.94 97 ARG A O 1
ATOM 729 N N . PRO A 1 98 ? -1.004 6.914 -14.026 1.00 97.81 98 PRO A N 1
ATOM 730 C CA . PRO A 1 98 ? -0.232 8.150 -14.174 1.00 97.81 98 PRO A CA 1
ATOM 731 C C . PRO A 1 98 ? 1.291 7.967 -14.097 1.00 97.81 98 PRO A C 1
ATOM 733 O O . PRO A 1 98 ? 2.027 8.823 -14.579 1.00 97.81 98 PRO A O 1
ATOM 736 N N . ARG A 1 99 ? 1.776 6.869 -13.498 1.00 97.00 99 ARG A N 1
ATOM 737 C CA . ARG A 1 99 ? 3.208 6.541 -13.398 1.00 97.00 99 ARG A CA 1
ATOM 738 C C . ARG A 1 99 ? 3.727 5.741 -14.597 1.00 97.00 99 ARG A C 1
ATOM 740 O O . ARG A 1 99 ? 4.933 5.516 -14.690 1.00 97.00 99 ARG A O 1
ATOM 747 N N . VAL A 1 100 ? 2.851 5.295 -15.500 1.00 97.06 100 VAL A N 1
ATOM 748 C CA . VAL A 1 100 ? 3.238 4.471 -16.650 1.00 97.06 100 VAL A CA 1
ATOM 749 C C . VAL A 1 100 ? 3.969 5.318 -17.687 1.00 97.06 100 VAL A C 1
ATOM 751 O O . VAL A 1 100 ? 3.440 6.291 -18.218 1.00 97.06 100 VAL A O 1
ATOM 754 N N . GLN A 1 101 ? 5.199 4.909 -17.985 1.00 95.88 101 GLN A N 1
ATOM 755 C CA . GLN A 1 101 ? 6.050 5.468 -19.033 1.00 95.88 101 GLN A CA 1
ATOM 756 C C . GLN A 1 101 ? 6.445 4.351 -20.014 1.00 95.88 101 GLN A C 1
ATOM 758 O O . GLN A 1 101 ? 6.379 3.173 -19.648 1.00 95.88 101 GLN A O 1
ATOM 763 N N . PRO A 1 102 ? 6.865 4.672 -21.252 1.00 95.12 102 PRO A N 1
ATOM 764 C CA . PRO A 1 102 ? 7.370 3.664 -22.181 1.00 95.12 102 PRO A CA 1
ATOM 765 C C . PRO A 1 102 ? 8.502 2.830 -21.563 1.00 95.12 102 PRO A C 1
ATOM 767 O O . PRO A 1 102 ? 9.465 3.383 -21.033 1.00 95.12 102 PRO A O 1
ATOM 770 N N . GLY A 1 103 ? 8.374 1.502 -21.628 1.00 94.38 103 GLY A N 1
ATOM 771 C CA . GLY A 1 103 ? 9.343 0.569 -21.041 1.00 94.38 103 GLY A CA 1
ATOM 772 C C . GLY A 1 103 ? 9.343 0.531 -19.509 1.00 94.38 103 GLY A C 1
ATOM 773 O O . GLY A 1 103 ? 10.342 0.126 -18.921 1.00 94.38 103 GLY A O 1
ATOM 774 N N . ALA A 1 104 ? 8.274 0.994 -18.852 1.00 96.50 104 ALA A N 1
ATOM 775 C CA . ALA A 1 104 ? 8.189 0.951 -17.400 1.00 96.50 104 ALA A CA 1
ATOM 776 C C . ALA A 1 104 ? 8.066 -0.482 -16.858 1.00 96.50 104 ALA A C 1
ATOM 778 O O . ALA A 1 104 ? 7.470 -1.361 -17.487 1.00 96.50 104 ALA A O 1
ATOM 779 N N . VAL A 1 105 ? 8.577 -0.676 -15.642 1.00 97.25 105 VAL A N 1
ATOM 780 C CA . VAL A 1 105 ? 8.547 -1.948 -14.914 1.00 97.25 105 VAL A CA 1
ATOM 781 C C . VAL A 1 105 ? 7.769 -1.785 -13.619 1.00 97.25 105 VAL A C 1
ATOM 783 O O . VAL A 1 105 ? 8.133 -0.979 -12.758 1.00 97.25 105 VAL A O 1
ATOM 786 N N . LEU A 1 106 ? 6.728 -2.596 -13.445 1.00 98.00 106 LEU A N 1
ATOM 787 C CA . LEU A 1 106 ? 6.050 -2.751 -12.167 1.00 98.00 106 LEU A CA 1
ATOM 788 C C . LEU A 1 106 ? 6.957 -3.531 -11.211 1.00 98.00 106 LEU A C 1
ATOM 790 O O . LEU A 1 106 ? 7.245 -4.712 -11.420 1.00 98.00 106 LEU A O 1
ATOM 794 N N . TYR A 1 107 ? 7.407 -2.864 -10.152 1.00 97.94 107 TYR A N 1
ATOM 795 C CA . TYR A 1 107 ? 8.298 -3.433 -9.152 1.00 97.94 107 TYR A CA 1
ATOM 796 C C . TYR A 1 107 ? 7.540 -3.803 -7.883 1.00 97.94 107 TYR A C 1
ATOM 798 O O . TYR A 1 107 ? 6.964 -2.944 -7.217 1.00 97.94 107 TYR A O 1
ATOM 806 N N . ALA A 1 108 ? 7.579 -5.081 -7.517 1.00 96.56 108 ALA A N 1
ATOM 807 C CA . ALA A 1 108 ? 6.928 -5.594 -6.317 1.00 96.56 108 ALA A CA 1
ATOM 808 C C . ALA A 1 108 ? 7.898 -6.393 -5.438 1.00 96.56 108 ALA A C 1
ATOM 810 O O . ALA A 1 108 ? 8.984 -6.793 -5.854 1.00 96.56 108 ALA A O 1
ATOM 811 N N . VAL A 1 109 ? 7.493 -6.668 -4.197 1.00 94.25 109 VAL A N 1
ATOM 812 C CA . VAL A 1 109 ? 8.306 -7.442 -3.244 1.00 94.25 109 VAL A CA 1
ATOM 813 C C . VAL A 1 109 ? 8.618 -8.843 -3.783 1.00 94.25 109 VAL A C 1
ATOM 815 O O . VAL A 1 109 ? 9.772 -9.261 -3.764 1.00 94.25 109 VAL A O 1
ATOM 818 N N . GLY A 1 110 ? 7.619 -9.532 -4.333 1.00 91.12 110 GLY A N 1
ATOM 819 C CA . GLY A 1 110 ? 7.707 -10.945 -4.698 1.00 91.12 110 GLY A CA 1
ATOM 820 C C . GLY A 1 110 ? 7.338 -11.847 -3.523 1.00 91.12 110 GLY A C 1
ATOM 821 O O . GLY A 1 110 ? 7.666 -11.563 -2.372 1.00 91.12 110 GLY A O 1
ATOM 822 N N . SER A 1 111 ? 6.616 -12.919 -3.816 1.00 88.81 111 SER A N 1
ATOM 823 C CA . SER A 1 111 ? 6.020 -13.822 -2.835 1.00 88.81 111 SER A CA 1
ATOM 824 C C . SER A 1 111 ? 6.368 -15.276 -3.144 1.00 88.81 111 SER A C 1
ATOM 826 O O . SER A 1 111 ? 6.518 -15.652 -4.307 1.00 88.81 111 SER A O 1
ATOM 828 N N . SER A 1 112 ? 6.478 -16.103 -2.106 1.00 85.31 112 SER A N 1
ATOM 829 C CA . SER A 1 112 ? 6.543 -17.566 -2.225 1.00 85.31 112 SER A CA 1
ATOM 830 C C . SER A 1 112 ? 5.156 -18.213 -2.325 1.00 85.31 112 SER A C 1
ATOM 832 O O . SER A 1 112 ? 5.058 -19.408 -2.597 1.00 85.31 112 SER A O 1
ATOM 834 N N . MET A 1 113 ? 4.082 -17.444 -2.114 1.00 82.94 113 MET A N 1
ATOM 835 C CA . MET A 1 113 ? 2.714 -17.946 -2.197 1.00 82.94 113 MET A CA 1
ATOM 836 C C . MET A 1 113 ? 2.322 -18.236 -3.651 1.00 82.94 113 MET A C 1
ATOM 838 O O . MET A 1 113 ? 2.493 -17.360 -4.510 1.00 82.94 113 MET A O 1
ATOM 842 N N . PRO A 1 114 ? 1.733 -19.413 -3.935 1.00 80.12 114 PRO A N 1
ATOM 843 C CA . PRO A 1 114 ? 1.159 -19.702 -5.243 1.00 80.12 114 PRO A CA 1
ATOM 844 C C . PRO A 1 114 ? 0.154 -18.621 -5.669 1.00 80.12 114 PRO A C 1
ATOM 846 O O . PRO A 1 114 ? -0.653 -18.165 -4.864 1.00 80.12 114 PRO A O 1
ATOM 849 N N . GLY A 1 115 ? 0.214 -18.193 -6.931 1.00 85.62 115 GLY A N 1
ATOM 850 C CA . GLY A 1 115 ? -0.708 -17.204 -7.509 1.00 85.62 115 GLY A CA 1
ATOM 851 C C . GLY A 1 115 ? -0.378 -15.733 -7.217 1.00 85.62 115 GLY A C 1
ATOM 852 O O . GLY A 1 115 ? -0.547 -14.902 -8.101 1.00 85.62 115 GLY A O 1
ATOM 853 N N . ALA A 1 116 ? 0.203 -15.390 -6.062 1.00 89.19 116 ALA A N 1
ATOM 854 C CA . ALA A 1 116 ? 0.414 -13.985 -5.675 1.00 89.19 116 ALA A CA 1
ATOM 855 C C . ALA A 1 116 ? 1.258 -13.178 -6.687 1.00 89.19 116 ALA A C 1
ATOM 857 O O . ALA A 1 116 ? 0.918 -12.047 -7.027 1.00 89.19 116 ALA A O 1
ATOM 858 N N . ASN A 1 117 ? 2.337 -13.762 -7.222 1.00 93.44 117 ASN A N 1
ATOM 859 C CA . ASN A 1 117 ? 3.149 -13.096 -8.252 1.00 93.44 117 ASN A CA 1
ATOM 860 C C . ASN A 1 117 ? 2.450 -13.065 -9.620 1.00 93.44 117 ASN A C 1
ATOM 862 O O . ASN A 1 117 ? 2.712 -12.166 -10.416 1.00 93.44 117 ASN A O 1
ATOM 866 N N . GLN A 1 118 ?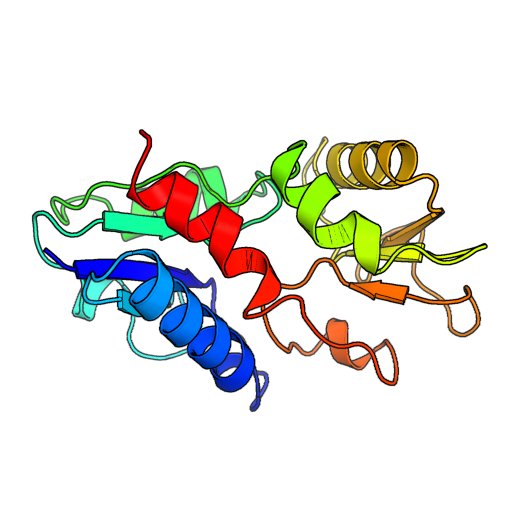 1.563 -14.029 -9.896 1.00 94.06 118 GLN A N 1
ATOM 867 C CA . GLN A 1 118 ? 0.770 -14.049 -11.128 1.00 94.06 118 GLN A CA 1
ATOM 868 C C . GLN A 1 118 ? -0.238 -12.898 -11.124 1.00 94.06 118 GLN A C 1
ATOM 870 O O . GLN A 1 118 ? -0.447 -12.276 -12.157 1.00 94.06 118 GLN A O 1
ATOM 875 N N . ASP A 1 119 ? -0.803 -12.552 -9.968 1.00 94.50 119 ASP A N 1
ATOM 876 C CA . ASP A 1 119 ? -1.710 -11.408 -9.835 1.00 94.50 119 ASP A CA 1
ATOM 877 C C . ASP A 1 119 ? -0.996 -10.084 -10.114 1.00 94.50 119 ASP A C 1
ATOM 879 O O . ASP A 1 119 ? -1.513 -9.241 -10.845 1.00 94.50 119 ASP A O 1
ATOM 883 N N . VAL A 1 120 ? 0.233 -9.925 -9.611 1.00 96.81 120 VAL A N 1
ATOM 884 C CA . VAL A 1 120 ? 1.069 -8.759 -9.937 1.00 96.81 120 VAL A CA 1
ATOM 885 C C . VAL A 1 120 ? 1.403 -8.730 -11.431 1.00 96.81 120 VAL A C 1
ATOM 887 O O . VAL A 1 120 ? 1.324 -7.674 -12.050 1.00 96.81 120 VAL A O 1
ATOM 890 N N . ALA A 1 121 ? 1.723 -9.879 -12.036 1.00 96.81 121 ALA A N 1
ATOM 891 C CA . ALA A 1 121 ? 1.974 -9.965 -13.474 1.00 96.81 121 ALA A CA 1
ATOM 892 C C . ALA A 1 121 ? 0.725 -9.622 -14.310 1.00 96.81 121 ALA A C 1
ATOM 894 O O . ALA A 1 121 ? 0.844 -8.972 -15.345 1.00 96.81 121 ALA A O 1
ATOM 895 N N . ARG A 1 122 ? -0.479 -9.995 -13.852 1.00 97.50 122 ARG A N 1
ATOM 896 C CA . ARG A 1 122 ? -1.744 -9.599 -14.491 1.00 97.50 122 ARG A CA 1
ATOM 897 C C . ARG A 1 122 ? -1.967 -8.089 -14.423 1.00 97.50 122 ARG A C 1
ATOM 899 O O . ARG A 1 122 ? -2.338 -7.498 -15.433 1.00 97.50 122 ARG A O 1
ATOM 906 N N . LEU A 1 123 ? -1.690 -7.463 -13.277 1.00 98.06 123 LEU A N 1
ATOM 907 C CA . LEU A 1 123 ? -1.739 -6.005 -13.141 1.00 98.06 123 LEU A CA 1
ATOM 908 C C . LEU A 1 123 ? -0.717 -5.317 -14.060 1.00 98.06 123 LEU A C 1
ATOM 910 O O . LEU A 1 123 ? -1.058 -4.349 -14.733 1.00 98.06 123 LEU A O 1
ATOM 914 N N . ALA A 1 124 ? 0.512 -5.834 -14.139 1.00 98.12 124 ALA A N 1
ATOM 915 C CA . ALA A 1 124 ? 1.530 -5.318 -15.055 1.00 98.12 124 ALA A CA 1
ATOM 916 C C . ALA A 1 124 ? 1.070 -5.405 -16.521 1.00 98.12 124 ALA A C 1
ATOM 918 O O . ALA A 1 124 ? 1.140 -4.417 -17.251 1.00 98.12 124 ALA A O 1
ATOM 919 N N . ALA A 1 125 ? 0.503 -6.545 -16.930 1.00 98.12 125 ALA A N 1
ATOM 920 C CA . ALA A 1 125 ? -0.054 -6.723 -18.269 1.00 98.12 125 ALA A CA 1
ATOM 921 C C . ALA A 1 125 ? -1.206 -5.743 -18.555 1.00 98.12 125 ALA A C 1
ATOM 923 O O . ALA A 1 125 ? -1.263 -5.162 -19.635 1.00 98.12 125 ALA A O 1
ATOM 924 N N . GLN A 1 126 ? -2.090 -5.502 -17.580 1.00 98.12 126 GLN A N 1
ATOM 925 C CA . GLN A 1 126 ? -3.166 -4.513 -17.696 1.00 98.12 126 GLN A CA 1
ATOM 926 C C . GLN A 1 126 ? -2.636 -3.079 -17.869 1.00 98.12 126 GLN A C 1
ATOM 928 O O . GLN A 1 126 ? -3.257 -2.271 -18.561 1.00 98.12 126 GLN A O 1
ATOM 933 N N . LEU A 1 127 ? -1.510 -2.752 -17.233 1.00 98.12 127 LEU A N 1
ATOM 934 C CA . LEU A 1 127 ? -0.850 -1.449 -17.341 1.00 98.12 127 LEU A CA 1
ATOM 935 C C . LEU A 1 127 ? 0.030 -1.319 -18.593 1.00 98.12 127 LEU A C 1
ATOM 937 O O . LEU A 1 127 ? 0.468 -0.212 -18.899 1.00 98.12 127 LEU A O 1
ATOM 941 N N . GLY A 1 128 ? 0.285 -2.416 -19.314 1.00 97.75 128 GLY A N 1
ATOM 942 C CA . GLY A 1 128 ? 1.217 -2.439 -20.443 1.00 97.75 128 GLY A CA 1
ATOM 943 C C . GLY A 1 128 ? 2.683 -2.305 -20.020 1.00 97.75 128 GLY A C 1
ATOM 944 O O . GLY A 1 128 ? 3.475 -1.713 -20.749 1.00 97.75 128 GLY A O 1
ATOM 945 N N . THR A 1 129 ? 3.037 -2.813 -18.837 1.00 97.62 129 THR A N 1
ATOM 946 C CA . THR A 1 129 ? 4.387 -2.745 -18.257 1.00 97.62 129 THR A CA 1
ATOM 947 C C . THR A 1 129 ? 5.001 -4.130 -18.116 1.00 97.62 129 THR A C 1
ATOM 949 O O . THR A 1 129 ? 4.283 -5.110 -17.904 1.00 97.62 129 THR A O 1
ATOM 952 N N . ASP A 1 130 ? 6.329 -4.197 -18.097 1.00 96.81 130 ASP A N 1
ATOM 953 C CA . ASP A 1 130 ? 7.028 -5.385 -17.609 1.00 96.81 130 ASP A CA 1
ATOM 954 C C . ASP A 1 130 ? 6.865 -5.516 -16.085 1.00 96.81 130 ASP A C 1
ATOM 956 O 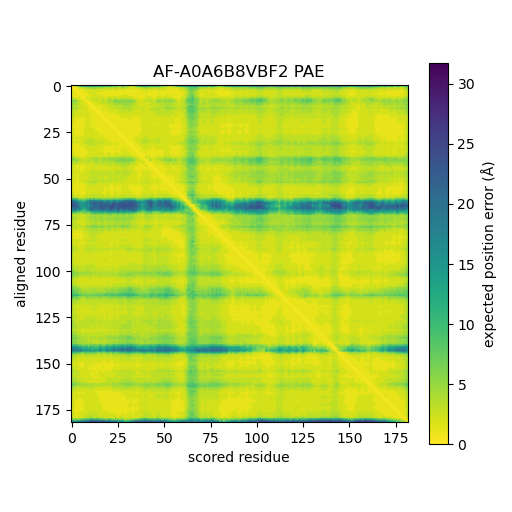O . ASP A 1 130 ? 6.427 -4.590 -15.397 1.00 96.81 130 ASP A O 1
ATOM 960 N N . VAL A 1 131 ? 7.225 -6.673 -15.529 1.00 97.12 131 VAL A N 1
ATOM 961 C CA . VAL A 1 131 ? 7.192 -6.922 -14.082 1.00 97.12 131 VAL A CA 1
ATOM 962 C C . VAL A 1 131 ? 8.543 -7.414 -13.586 1.00 97.12 131 VAL A C 1
ATOM 964 O O . VAL A 1 131 ? 9.181 -8.256 -14.217 1.00 97.12 131 VAL A O 1
ATOM 967 N N . ALA A 1 132 ? 8.961 -6.919 -12.424 1.00 97.00 132 ALA A N 1
ATOM 968 C CA . ALA A 1 132 ? 10.141 -7.408 -11.731 1.00 97.00 132 ALA A CA 1
ATOM 969 C C . ALA A 1 132 ? 9.930 -7.455 -10.214 1.00 97.00 132 ALA A C 1
ATOM 971 O O . ALA A 1 132 ? 9.202 -6.649 -9.632 1.00 97.00 132 ALA A O 1
ATOM 972 N N . PHE A 1 133 ? 10.609 -8.391 -9.556 1.00 96.62 133 PHE A N 1
ATOM 973 C CA . PHE A 1 133 ? 10.454 -8.640 -8.128 1.00 96.62 133 PHE A CA 1
ATOM 974 C C . PHE A 1 133 ? 11.747 -8.414 -7.343 1.00 96.62 133 PHE A C 1
ATOM 976 O O . PHE A 1 133 ? 12.861 -8.606 -7.838 1.00 96.62 133 PHE A O 1
ATOM 983 N N . ALA A 1 134 ? 11.601 -8.027 -6.078 1.00 95.19 134 ALA A N 1
ATOM 984 C CA . ALA A 1 134 ? 12.717 -7.820 -5.163 1.00 95.19 134 ALA A CA 1
ATOM 985 C C . ALA A 1 134 ? 13.321 -9.137 -4.646 1.00 95.19 134 ALA A C 1
ATOM 987 O O . ALA A 1 134 ? 14.527 -9.205 -4.381 1.00 95.19 134 ALA A O 1
ATOM 988 N N . THR A 1 135 ? 12.492 -10.171 -4.464 1.00 93.88 135 THR A N 1
ATOM 989 C CA . THR A 1 135 ? 12.858 -11.416 -3.765 1.00 93.88 135 THR A CA 1
ATOM 990 C C . THR A 1 135 ? 12.887 -12.656 -4.659 1.00 93.88 135 THR A C 1
ATOM 992 O O . THR A 1 135 ? 13.622 -13.589 -4.334 1.00 93.88 135 THR A O 1
ATOM 995 N N . CYS A 1 136 ? 12.196 -12.658 -5.802 1.00 93.62 136 CYS A N 1
ATOM 996 C CA . CYS A 1 136 ? 12.073 -13.812 -6.701 1.00 93.62 136 CYS A CA 1
ATOM 997 C C . CYS A 1 136 ? 12.277 -13.440 -8.179 1.00 93.62 136 CYS A C 1
ATOM 999 O O . CYS A 1 136 ? 12.526 -12.283 -8.507 1.00 93.62 136 CYS A O 1
ATOM 1001 N N . SER A 1 137 ? 12.209 -14.435 -9.066 1.00 92.44 137 SER A N 1
ATOM 1002 C CA . SER A 1 137 ? 12.280 -14.229 -10.518 1.00 92.44 137 SER A CA 1
ATOM 1003 C C . SER A 1 137 ? 10.909 -13.849 -11.110 1.00 92.44 137 SER A C 1
ATOM 1005 O O . SER A 1 137 ? 9.904 -14.359 -10.612 1.00 92.44 137 SER A O 1
ATOM 1007 N N . PRO A 1 138 ? 10.847 -13.027 -12.181 1.00 94.81 138 PRO A N 1
ATOM 1008 C CA . PRO A 1 138 ? 11.944 -12.237 -12.757 1.00 94.81 138 PRO A CA 1
ATOM 1009 C C . PRO A 1 138 ? 12.440 -11.176 -11.766 1.00 94.81 138 PRO A C 1
ATOM 1011 O O . PRO A 1 138 ? 11.658 -10.391 -11.235 1.00 94.81 138 PRO A O 1
ATOM 1014 N N . ARG A 1 139 ? 13.744 -11.183 -11.467 1.00 95.00 139 ARG A N 1
ATOM 1015 C CA . ARG A 1 139 ? 14.326 -10.322 -10.431 1.00 95.00 139 ARG A CA 1
ATOM 1016 C C . ARG A 1 139 ? 14.673 -8.968 -11.028 1.00 95.00 139 ARG A C 1
ATOM 1018 O O . ARG A 1 139 ? 15.246 -8.915 -12.110 1.00 95.00 139 ARG A O 1
ATOM 1025 N N . TYR A 1 140 ? 14.379 -7.896 -10.299 1.00 93.88 140 TYR A N 1
ATOM 1026 C CA . TYR A 1 140 ? 14.799 -6.558 -10.706 1.00 93.88 140 TYR A CA 1
ATOM 1027 C C . TYR A 1 140 ? 16.323 -6.463 -10.826 1.00 93.88 140 TYR A C 1
ATOM 1029 O O . TYR A 1 140 ? 17.059 -6.892 -9.932 1.00 93.88 140 TYR A O 1
ATOM 1037 N N . SER A 1 141 ? 16.771 -5.857 -11.920 1.00 88.31 141 SER A N 1
ATOM 1038 C CA . SER A 1 141 ? 18.160 -5.513 -12.203 1.00 88.31 141 SER A CA 1
ATOM 1039 C C . SER A 1 141 ? 18.253 -4.020 -12.494 1.00 88.31 141 SER A C 1
ATOM 1041 O O . SER A 1 141 ? 17.349 -3.443 -13.092 1.00 88.31 141 SER A O 1
ATOM 1043 N N . SER A 1 142 ? 19.352 -3.376 -12.110 1.00 81.06 142 SER A N 1
ATOM 1044 C CA . SER A 1 142 ? 19.574 -1.973 -12.469 1.00 81.06 142 SER A CA 1
ATOM 1045 C C . SER A 1 142 ? 19.569 -1.794 -13.990 1.00 81.06 142 SER A C 1
ATOM 1047 O O . SER A 1 142 ? 20.223 -2.564 -14.692 1.00 81.06 142 SER A O 1
ATOM 1049 N N . GLY A 1 143 ? 18.882 -0.761 -14.482 1.00 77.19 143 GLY A N 1
ATOM 1050 C CA . GLY A 1 143 ? 18.805 -0.446 -15.913 1.00 77.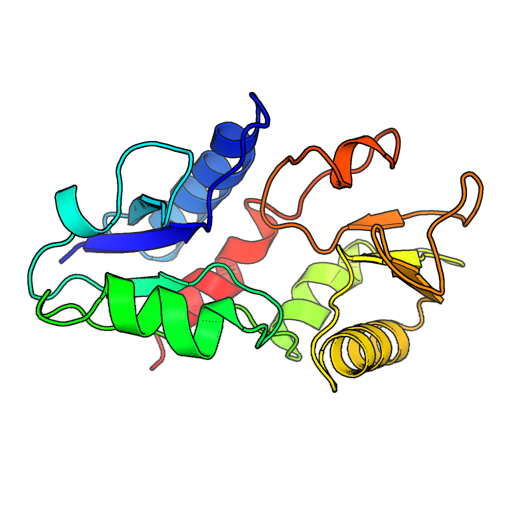19 143 GLY A CA 1
ATOM 1051 C C . GLY A 1 143 ? 17.534 -0.931 -16.616 1.00 77.19 143 GLY A C 1
ATOM 1052 O O . GLY A 1 143 ? 17.391 -0.685 -17.807 1.00 77.19 143 GLY A O 1
ATOM 1053 N N . SER A 1 144 ? 16.587 -1.549 -15.901 1.00 76.88 144 SER A N 1
ATOM 1054 C CA . SER A 1 144 ? 15.316 -2.042 -16.460 1.00 76.88 144 SER A CA 1
ATOM 1055 C C . SER A 1 144 ? 14.303 -0.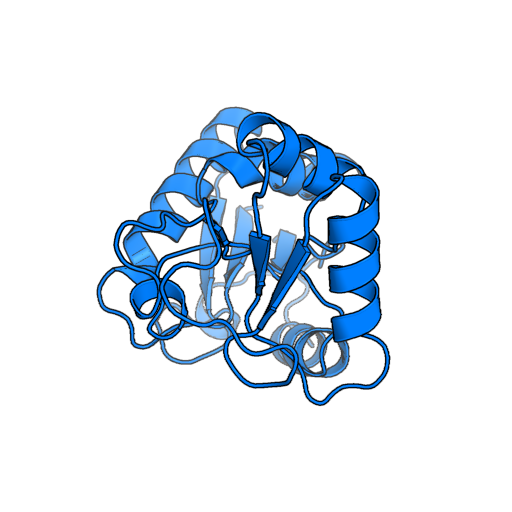950 -16.871 1.00 76.88 144 SER A C 1
ATOM 1057 O O . SER A 1 144 ? 13.136 -1.260 -17.037 1.00 76.88 144 SER A O 1
ATOM 1059 N N . GLY A 1 145 ? 14.709 0.311 -17.051 1.00 85.06 145 GLY A N 1
ATOM 1060 C CA . GLY A 1 145 ? 13.802 1.418 -17.395 1.00 85.06 145 GLY A CA 1
ATOM 1061 C C . GLY A 1 145 ? 13.121 2.078 -16.183 1.00 85.06 145 GLY A C 1
ATOM 1062 O O . GLY A 1 145 ? 13.528 1.842 -15.041 1.00 85.06 145 GLY A O 1
ATOM 1063 N N . PRO A 1 146 ? 12.124 2.961 -16.408 1.00 94.44 146 PRO A N 1
ATOM 1064 C CA . PRO A 1 146 ? 11.382 3.628 -15.338 1.00 94.44 146 PRO A CA 1
ATOM 1065 C C . PRO A 1 146 ? 10.669 2.622 -14.426 1.00 94.44 146 PRO A C 1
ATOM 1067 O O . PRO A 1 146 ? 9.983 1.720 -14.899 1.00 94.44 146 PRO A O 1
ATOM 1070 N N . VAL A 1 147 ? 10.795 2.779 -13.109 1.00 96.38 147 VAL A N 1
ATOM 1071 C CA . VAL A 1 147 ? 10.212 1.834 -12.146 1.00 96.38 147 VAL A CA 1
ATOM 1072 C C . VAL A 1 147 ? 8.945 2.394 -11.513 1.00 96.38 147 VAL A C 1
ATOM 1074 O O . VAL A 1 147 ? 8.939 3.504 -10.984 1.00 96.38 147 VAL A O 1
ATOM 1077 N N . ILE A 1 148 ? 7.894 1.575 -11.495 1.00 97.81 148 ILE A N 1
ATOM 1078 C CA . ILE A 1 148 ? 6.646 1.831 -10.780 1.00 97.81 148 ILE A CA 1
ATOM 1079 C C . ILE A 1 148 ? 6.616 0.923 -9.546 1.00 97.81 148 ILE A C 1
ATOM 1081 O O . ILE A 1 148 ? 6.344 -0.272 -9.670 1.00 97.81 148 ILE A O 1
ATOM 1085 N N . PRO A 1 149 ? 6.913 1.435 -8.344 1.00 97.31 149 PRO A N 1
ATOM 1086 C CA . PRO A 1 149 ? 6.923 0.612 -7.144 1.00 97.31 149 PRO A CA 1
ATOM 1087 C C . PRO A 1 149 ? 5.506 0.358 -6.619 1.00 97.31 149 PRO A C 1
ATOM 1089 O O . PRO A 1 149 ? 4.764 1.281 -6.288 1.00 97.31 149 PRO A O 1
ATOM 1092 N N . LEU A 1 150 ? 5.163 -0.915 -6.445 1.00 97.38 150 LEU A N 1
ATOM 1093 C CA . LEU A 1 150 ? 3.964 -1.367 -5.749 1.00 97.38 150 LEU A CA 1
ATOM 1094 C C . LEU A 1 150 ? 4.220 -1.434 -4.232 1.00 97.38 150 LEU A C 1
ATOM 1096 O O . LEU A 1 150 ? 4.301 -2.505 -3.629 1.00 97.38 150 LEU A O 1
ATOM 1100 N N . PHE A 1 151 ? 4.420 -0.263 -3.625 1.00 97.31 151 PHE A N 1
ATOM 1101 C CA . PHE A 1 151 ? 4.775 -0.102 -2.213 1.00 97.31 151 PHE A CA 1
ATOM 1102 C C . PHE A 1 151 ? 3.915 0.985 -1.578 1.00 97.31 151 PHE A C 1
ATOM 1104 O O . PHE A 1 151 ? 3.780 2.073 -2.130 1.00 97.31 151 PHE A O 1
ATOM 1111 N N . VAL A 1 152 ? 3.356 0.713 -0.398 1.00 97.69 152 VAL A N 1
ATOM 1112 C CA . VAL A 1 152 ? 2.542 1.703 0.325 1.00 97.69 152 VAL A CA 1
ATOM 1113 C C . VAL A 1 152 ? 3.413 2.823 0.890 1.00 97.69 152 VAL A C 1
ATOM 1115 O O . VAL A 1 152 ? 3.053 3.989 0.800 1.00 97.69 152 VAL A O 1
ATOM 1118 N N . THR A 1 153 ? 4.571 2.474 1.447 1.00 97.56 153 THR A N 1
ATOM 1119 C CA . THR A 1 153 ? 5.513 3.404 2.081 1.00 97.56 153 THR A CA 1
ATOM 1120 C C . THR A 1 153 ? 6.956 2.975 1.803 1.00 97.56 153 THR A C 1
ATOM 1122 O O . THR A 1 153 ? 7.192 1.943 1.169 1.00 97.56 153 THR A O 1
ATOM 1125 N N . TYR A 1 154 ? 7.923 3.763 2.271 1.00 96.62 154 TYR A N 1
ATOM 1126 C CA . TYR A 1 154 ? 9.346 3.459 2.174 1.00 96.62 154 TYR A CA 1
ATOM 1127 C C . TYR A 1 154 ? 9.702 2.136 2.864 1.00 96.62 154 TYR A C 1
ATOM 1129 O O . TYR A 1 154 ? 9.128 1.756 3.889 1.00 96.62 154 TYR A O 1
ATOM 1137 N N . GLY A 1 155 ? 10.698 1.439 2.325 1.00 94.94 155 GLY A N 1
ATOM 1138 C CA . GLY A 1 155 ? 11.115 0.146 2.843 1.00 94.94 155 GLY A CA 1
ATOM 1139 C C . GLY A 1 155 ? 12.440 -0.314 2.257 1.00 94.94 155 GLY A C 1
ATOM 1140 O O . GLY A 1 155 ? 12.794 0.050 1.143 1.00 94.94 155 GLY A O 1
ATOM 1141 N N . LEU A 1 156 ? 13.120 -1.209 2.975 1.00 95.00 156 LEU A N 1
ATOM 1142 C CA . LEU A 1 156 ? 14.452 -1.713 2.611 1.00 95.00 156 LEU A CA 1
ATOM 1143 C C . LEU A 1 156 ? 14.522 -2.342 1.208 1.00 95.00 156 LEU A C 1
ATOM 1145 O O . LEU A 1 156 ? 15.580 -2.377 0.587 1.00 95.00 156 LEU A O 1
ATOM 1149 N N . LEU A 1 157 ? 13.410 -2.900 0.717 1.00 95.06 157 LEU A N 1
ATOM 1150 C CA . LEU A 1 157 ? 13.339 -3.452 -0.637 1.00 95.06 157 LEU A CA 1
ATOM 1151 C C . LEU A 1 157 ? 13.122 -2.364 -1.690 1.00 95.06 157 LEU A C 1
ATOM 1153 O O . LEU A 1 157 ? 13.648 -2.497 -2.787 1.00 95.06 157 LEU A O 1
ATOM 1157 N N . LEU A 1 158 ? 12.406 -1.290 -1.352 1.00 95.81 158 LEU A N 1
ATOM 1158 C CA . LEU A 1 158 ? 12.241 -0.143 -2.238 1.00 95.81 158 LEU A CA 1
ATOM 1159 C C . LEU A 1 158 ? 13.570 0.597 -2.436 1.00 95.81 158 LEU A C 1
ATOM 1161 O O . LEU A 1 158 ? 13.877 0.976 -3.560 1.00 95.81 158 LEU A O 1
ATOM 1165 N N . ASP A 1 159 ? 14.405 0.693 -1.396 1.00 95.25 159 ASP A N 1
ATOM 1166 C CA . ASP A 1 159 ? 15.735 1.328 -1.464 1.00 95.25 159 ASP A CA 1
ATOM 1167 C C . ASP A 1 159 ? 16.688 0.666 -2.470 1.00 95.25 159 ASP A C 1
ATOM 1169 O O . ASP A 1 159 ? 17.680 1.262 -2.889 1.00 95.25 159 ASP A O 1
ATOM 1173 N N . ARG A 1 160 ? 16.394 -0.571 -2.894 1.00 93.69 160 ARG A N 1
ATOM 1174 C CA . ARG A 1 160 ? 17.146 -1.254 -3.958 1.00 93.69 160 ARG A CA 1
ATOM 1175 C C . ARG A 1 160 ? 16.916 -0.631 -5.336 1.00 93.69 160 ARG A C 1
ATOM 1177 O O . ARG A 1 160 ? 17.633 -0.974 -6.275 1.00 93.69 160 ARG A O 1
ATOM 1184 N N . VAL A 1 161 ? 15.926 0.250 -5.467 1.00 94.56 161 VAL A N 1
ATOM 1185 C CA . VAL A 1 161 ? 15.611 0.994 -6.683 1.00 94.56 161 VAL A CA 1
ATOM 1186 C C . VAL A 1 161 ? 15.908 2.479 -6.441 1.00 94.56 161 VAL A C 1
ATOM 1188 O O . VAL A 1 161 ? 15.092 3.182 -5.840 1.00 94.56 161 VAL A O 1
ATOM 1191 N N . PRO A 1 162 ? 17.063 2.989 -6.905 1.00 90.62 162 PRO A N 1
ATOM 1192 C CA . PRO A 1 162 ? 17.439 4.382 -6.695 1.00 90.62 162 PRO A CA 1
ATOM 1193 C C . PRO A 1 162 ? 16.371 5.359 -7.198 1.00 90.62 162 PRO A C 1
ATOM 1195 O O . PRO A 1 162 ? 15.912 5.264 -8.333 1.00 90.62 162 PRO A O 1
ATOM 1198 N N . GLY A 1 163 ? 15.983 6.306 -6.342 1.00 90.81 163 GLY A N 1
ATOM 1199 C CA . GLY A 1 163 ? 15.014 7.356 -6.670 1.00 90.81 163 GLY A CA 1
ATOM 1200 C C . GLY A 1 163 ? 13.542 6.930 -6.649 1.00 90.81 163 GLY A C 1
ATOM 1201 O O . GLY A 1 163 ? 12.677 7.800 -6.756 1.00 90.81 163 GLY A O 1
ATOM 1202 N N . ALA A 1 164 ? 13.228 5.642 -6.467 1.00 93.81 164 ALA A N 1
ATOM 1203 C CA . ALA A 1 164 ? 11.846 5.177 -6.435 1.00 93.81 164 ALA A CA 1
ATOM 1204 C C . ALA A 1 164 ? 11.081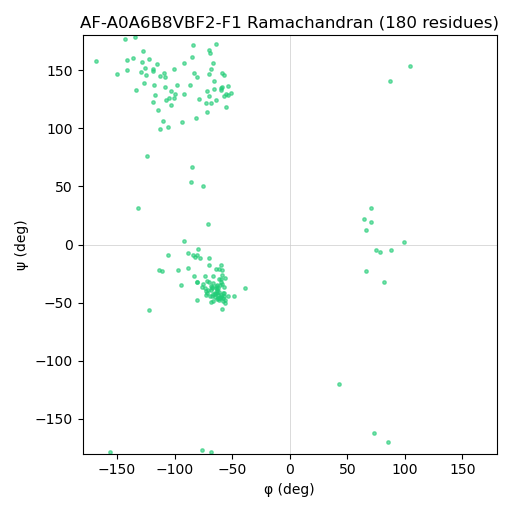 5.735 -5.225 1.00 93.81 164 ALA A C 1
ATOM 1206 O O . ALA A 1 164 ? 11.558 5.697 -4.091 1.00 93.81 164 ALA A O 1
ATOM 1207 N N . GLN A 1 165 ? 9.870 6.233 -5.476 1.00 96.25 165 GLN A N 1
ATOM 1208 C CA . GLN A 1 165 ? 8.978 6.782 -4.453 1.00 96.25 165 GLN A CA 1
ATOM 1209 C C . GLN A 1 165 ? 7.802 5.835 -4.211 1.00 96.25 165 GLN A C 1
ATOM 1211 O O . GLN A 1 165 ? 7.213 5.376 -5.192 1.00 96.25 165 GLN A O 1
ATOM 1216 N N . PRO A 1 166 ? 7.409 5.556 -2.956 1.00 97.69 166 PRO A N 1
ATOM 1217 C CA . PRO A 1 166 ? 6.230 4.741 -2.681 1.00 97.69 166 PRO A CA 1
ATOM 1218 C C . PRO A 1 166 ? 4.950 5.427 -3.181 1.00 97.69 166 PRO A C 1
ATOM 1220 O O . PRO A 1 166 ? 4.969 6.573 -3.628 1.00 97.69 166 PRO A O 1
ATOM 1223 N N . LEU A 1 167 ? 3.826 4.718 -3.118 1.00 98.25 167 LEU A N 1
ATOM 1224 C CA . LEU A 1 167 ? 2.525 5.248 -3.524 1.00 98.25 167 LEU A CA 1
ATOM 1225 C C . LEU A 1 167 ? 1.947 6.208 -2.479 1.00 98.25 167 LEU A C 1
ATOM 1227 O O . LEU A 1 167 ? 1.341 7.203 -2.858 1.00 98.25 167 LEU A O 1
ATOM 1231 N N . ALA A 1 168 ? 2.154 5.942 -1.183 1.00 98.19 168 ALA A N 1
ATOM 1232 C CA . ALA A 1 168 ? 1.777 6.826 -0.078 1.00 98.19 168 ALA A CA 1
ATOM 1233 C C . ALA A 1 168 ? 0.376 7.447 -0.271 1.00 98.19 168 ALA A C 1
ATOM 1235 O O . ALA A 1 168 ? -0.608 6.716 -0.408 1.00 98.19 168 ALA A O 1
ATOM 1236 N N . ALA A 1 169 ? 0.276 8.779 -0.322 1.00 98.38 169 ALA A N 1
ATOM 1237 C CA . ALA A 1 169 ? -0.979 9.513 -0.485 1.00 98.38 169 ALA A CA 1
ATOM 1238 C C . ALA A 1 169 ? -1.767 9.178 -1.769 1.00 98.38 169 ALA A C 1
ATOM 1240 O O . ALA A 1 169 ? -2.988 9.351 -1.785 1.00 98.38 169 ALA A O 1
ATOM 1241 N N . GLU A 1 170 ? -1.131 8.650 -2.820 1.00 98.56 170 GLU A N 1
ATOM 1242 C CA . GLU A 1 170 ? -1.810 8.258 -4.066 1.00 98.56 170 GLU A CA 1
ATOM 1243 C C . GLU A 1 170 ? -2.821 7.121 -3.847 1.00 98.56 170 GLU A C 1
ATOM 1245 O O . GLU A 1 170 ? -3.772 6.978 -4.612 1.00 98.56 170 GLU A O 1
ATOM 1250 N N . LEU A 1 171 ? -2.682 6.353 -2.760 1.00 98.69 171 LEU A N 1
ATOM 1251 C CA . LEU A 1 171 ? -3.629 5.302 -2.375 1.00 98.69 171 LEU A CA 1
ATOM 1252 C C . LEU A 1 171 ? -4.880 5.836 -1.661 1.00 98.69 171 LEU A C 1
ATOM 1254 O O . LEU A 1 171 ? -5.830 5.079 -1.443 1.00 98.69 171 LEU A O 1
ATOM 1258 N N . ALA A 1 172 ? -4.923 7.120 -1.294 1.00 98.50 172 ALA A N 1
ATOM 1259 C CA . ALA A 1 172 ? -6.020 7.685 -0.512 1.00 98.50 172 ALA A CA 1
ATOM 1260 C C . ALA A 1 172 ? -7.413 7.520 -1.153 1.00 98.50 172 ALA A C 1
ATOM 1262 O O . ALA A 1 172 ? -8.364 7.271 -0.407 1.00 98.50 172 ALA A O 1
ATOM 1263 N N . PRO A 1 173 ? -7.594 7.609 -2.490 1.00 98.19 173 PRO A N 1
ATOM 1264 C CA . PRO A 1 173 ? -8.877 7.317 -3.123 1.00 98.19 173 PRO A CA 1
ATOM 1265 C C . PRO A 1 173 ? -9.368 5.892 -2.880 1.00 98.19 173 PRO A C 1
ATOM 1267 O O . PRO A 1 173 ? -10.534 5.702 -2.536 1.00 98.19 173 PRO A O 1
ATOM 1270 N N . VAL A 1 174 ? -8.467 4.915 -2.990 1.00 98.19 174 VAL A N 1
ATOM 1271 C CA . VAL A 1 174 ? -8.772 3.492 -2.805 1.00 98.19 174 VAL A CA 1
ATOM 1272 C C . VAL A 1 174 ? -9.105 3.211 -1.346 1.00 98.19 174 VAL A C 1
ATOM 1274 O O . VAL A 1 174 ? -10.156 2.653 -1.044 1.00 98.19 174 VAL A O 1
ATOM 1277 N N . VAL A 1 175 ? -8.263 3.679 -0.424 1.00 98.19 175 VAL A N 1
ATOM 1278 C CA . VAL A 1 175 ? -8.472 3.496 1.019 1.00 98.19 175 VAL A CA 1
ATOM 1279 C C . VAL A 1 175 ? -9.778 4.143 1.484 1.00 98.19 175 VAL A C 1
ATOM 1281 O O . VAL A 1 175 ? -10.571 3.510 2.177 1.00 98.19 175 VAL A O 1
ATOM 1284 N N . ALA A 1 176 ? -10.056 5.375 1.057 1.00 97.81 176 ALA A N 1
ATOM 1285 C CA . ALA A 1 176 ? -11.309 6.044 1.387 1.00 97.81 176 ALA A CA 1
ATOM 1286 C C . ALA A 1 176 ? -12.528 5.299 0.820 1.00 97.81 176 ALA A C 1
ATOM 1288 O O . ALA A 1 176 ? -13.548 5.209 1.497 1.00 97.81 176 ALA A O 1
ATOM 1289 N N . HIS A 1 177 ? -12.427 4.722 -0.382 1.00 96.94 177 HIS A N 1
ATOM 1290 C CA . HIS A 1 177 ? -13.496 3.882 -0.918 1.00 96.94 177 HIS A CA 1
ATOM 1291 C C . HIS A 1 177 ? -13.747 2.662 -0.023 1.00 96.94 177 HIS A C 1
ATOM 1293 O O . HIS A 1 177 ? -14.897 2.386 0.305 1.00 96.94 177 HIS A O 1
ATOM 1299 N N . ARG A 1 178 ? -12.693 1.961 0.425 1.00 95.50 178 ARG A N 1
ATOM 1300 C CA . ARG A 1 178 ? -12.826 0.821 1.358 1.00 95.50 178 ARG A CA 1
ATOM 1301 C C . ARG A 1 178 ? -13.508 1.217 2.675 1.00 95.50 178 ARG A C 1
ATOM 1303 O O . ARG A 1 178 ? -14.257 0.424 3.234 1.00 95.50 178 ARG A O 1
ATOM 1310 N N . ILE A 1 179 ? -13.276 2.441 3.153 1.00 95.69 179 ILE A N 1
ATOM 1311 C CA . ILE A 1 179 ? -13.889 2.985 4.378 1.00 95.69 179 ILE A CA 1
ATOM 1312 C C . ILE A 1 179 ? -15.376 3.327 4.183 1.00 95.69 179 ILE A C 1
ATOM 1314 O O . ILE A 1 179 ? -16.186 3.133 5.097 1.00 95.69 179 ILE A O 1
ATOM 1318 N N . LEU A 1 180 ? -15.738 3.893 3.028 1.00 93.62 180 LEU A N 1
ATOM 1319 C CA . LEU A 1 180 ? -17.057 4.491 2.796 1.00 93.62 180 LEU A CA 1
ATOM 1320 C C . LEU A 1 180 ? -18.067 3.537 2.141 1.00 93.62 180 LEU A C 1
ATOM 1322 O O . LEU A 1 180 ? -19.252 3.613 2.464 1.00 93.62 180 LEU A O 1
ATOM 1326 N N . HIS A 1 181 ? -17.623 2.645 1.253 1.00 81.88 181 HIS A N 1
ATOM 1327 C CA . HIS A 1 181 ? -18.488 1.878 0.348 1.00 81.88 181 HIS A CA 1
ATOM 1328 C C . HIS A 1 181 ? -18.274 0.375 0.505 1.00 81.88 181 HIS A C 1
ATOM 1330 O O . HIS A 1 181 ? -17.605 -0.250 -0.307 1.00 81.88 181 HIS A O 1
ATOM 1336 N N . ARG A 1 182 ? -18.826 -0.174 1.586 1.00 63.34 182 ARG A N 1
ATOM 1337 C CA . ARG A 1 182 ? -18.777 -1.607 1.904 1.00 63.34 182 ARG A CA 1
ATOM 1338 C C . ARG A 1 182 ? -19.141 -2.497 0.721 1.00 63.34 182 ARG A C 1
ATOM 1340 O O . ARG A 1 182 ? -20.182 -2.207 0.093 1.00 63.34 182 ARG A O 1
#

InterPro domains:
  IPR002762 Sirohydrochlorin cobaltochelatase CbiX-like [PF01903] (8-96)
  IPR050963 Sirohydrochlorin Cobaltochelatase/CbiX [PTHR33542] (4-134)

Nearest PDB structures (foldseek):
  1j5x-assembly1_A  TM=5.867E-01  e=4.890E-01  Thermotoga maritima
  7kqa-assembly1_B  TM=5.081E-01  e=2.908E-01  Stenotrophomonas maltophilia
  8e1t-assembly1_A  TM=5.051E-01  e=1.066E+00  Schizosaccharomyces pombe
  8e1i-assembly1_A  TM=4.915E-01  e=1.137E+00  Schizosaccharomyces pombe/Puccinia graminis mixed DNA library
  3fxa-assembly1_D  TM=6.310E-01  e=4.747E+00  Listeria monocytogenes serotype 4b str. F2365

Organism: NCBI:txid2675216

Secondary structure (DSSP, 8-state):
--EEEEE---S-TTHHHHHHHHHHHHHHHH-S-EEEEESSSSSSBHHHH--TT-EEEE--SS--HHHHTHHHHHHTTS-PEEPP---SSHHHHHHHGGG--TT-EEEE---SSTTHHHHHHHHHHHHT-EEEESSSSSBP-TTSSSEEE--SS--TTGGGSTT----GGGGHHHHHHHHH--

Mean predicted aligned error: 3.74 Å

Sequence (182 aa):
MTDILLAHGSRHPRAAEGLEELRAAVTFRTGRPTRVAYLDLQQPLLADVARPGDTVVPLLFTDAFHTRHDVPAATAGLGVRVTAPLGLGDDIAAVLRPRVQPGAVLYAVGSSMPGANQDVARLAAQLGTDVAFATCSPRYSSGSGPVIPLFVTYGLLLDRVPGAQPLAAELAPVVAHRILHR